Protein AF-A0A932T1Y3-F1 (afdb_monomer_lite)

Structure (mmCIF, N/CA/C/O backbone):
data_AF-A0A932T1Y3-F1
#
_entry.id   AF-A0A932T1Y3-F1
#
loop_
_atom_site.group_PDB
_atom_site.id
_atom_site.type_symbol
_atom_site.label_atom_id
_atom_site.label_alt_id
_atom_site.label_comp_id
_atom_site.label_asym_id
_atom_site.label_entity_id
_atom_site.label_seq_id
_atom_site.pdbx_PDB_ins_code
_atom_site.Cartn_x
_atom_site.Cartn_y
_atom_site.Cartn_z
_atom_site.occupancy
_atom_site.B_iso_or_equiv
_atom_site.auth_seq_id
_atom_site.auth_comp_id
_atom_site.auth_asym_id
_atom_site.auth_atom_id
_atom_site.pdbx_PDB_model_num
ATOM 1 N N . MET A 1 1 ? 8.842 -11.856 24.407 1.00 35.50 1 MET A N 1
ATOM 2 C CA . MET A 1 1 ? 9.250 -10.978 23.292 1.00 35.50 1 MET A CA 1
ATOM 3 C C . MET A 1 1 ? 8.395 -9.734 23.429 1.00 35.50 1 MET A C 1
ATOM 5 O O . MET A 1 1 ? 7.230 -9.895 23.749 1.00 35.50 1 MET A O 1
ATOM 9 N N . HIS A 1 2 ? 8.956 -8.528 23.370 1.00 37.88 2 HIS A N 1
ATOM 10 C CA . HIS A 1 2 ? 8.117 -7.327 23.363 1.00 37.88 2 HIS A CA 1
ATOM 11 C C . HIS A 1 2 ? 7.678 -7.105 21.929 1.00 37.88 2 HIS A C 1
ATOM 13 O O . HIS A 1 2 ? 8.553 -6.998 21.067 1.00 37.88 2 HIS A O 1
ATOM 19 N N . SER A 1 3 ? 6.367 -7.072 21.705 1.00 40.62 3 SER A N 1
ATOM 20 C CA . SER A 1 3 ? 5.812 -6.677 20.424 1.00 40.62 3 SER A CA 1
ATOM 21 C C . SER A 1 3 ? 6.349 -5.297 20.047 1.00 40.62 3 SER A C 1
ATOM 23 O O . SER A 1 3 ? 6.534 -4.464 20.935 1.00 40.62 3 SER A O 1
ATOM 25 N N . ARG A 1 4 ? 6.724 -5.059 18.790 1.00 54.97 4 ARG A N 1
ATOM 26 C CA . ARG A 1 4 ? 7.213 -3.744 18.345 1.00 54.97 4 ARG A CA 1
ATOM 27 C C . ARG A 1 4 ? 6.704 -3.457 16.945 1.00 54.97 4 ARG A C 1
ATOM 29 O O . ARG A 1 4 ? 7.126 -4.090 15.994 1.00 54.97 4 ARG A O 1
ATOM 36 N N . ILE A 1 5 ? 5.862 -2.435 16.823 1.00 62.34 5 ILE A N 1
ATOM 37 C CA . ILE A 1 5 ? 5.628 -1.771 15.536 1.00 62.34 5 ILE A CA 1
ATOM 38 C C . ILE A 1 5 ? 6.956 -1.137 15.104 1.00 62.34 5 ILE A C 1
ATOM 40 O O . ILE A 1 5 ? 7.605 -0.458 15.912 1.00 62.34 5 ILE A O 1
ATOM 44 N N . GLU A 1 6 ? 7.371 -1.334 13.851 1.00 65.50 6 GLU A N 1
ATOM 45 C CA . GLU A 1 6 ? 8.591 -0.711 13.344 1.00 65.50 6 GLU A CA 1
ATOM 46 C C . GLU A 1 6 ? 8.552 0.819 13.503 1.00 65.50 6 GLU A C 1
ATOM 48 O O . GLU A 1 6 ? 7.545 1.469 13.214 1.00 65.50 6 GLU A O 1
ATOM 53 N N . GLN A 1 7 ? 9.680 1.433 13.885 1.00 66.94 7 GLN A N 1
ATO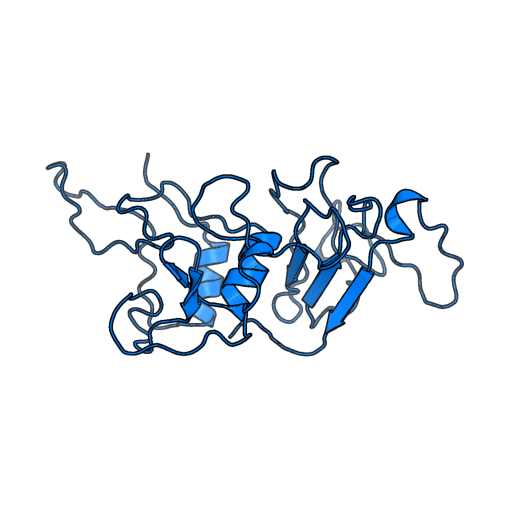M 54 C CA . GLN A 1 7 ? 9.767 2.889 14.082 1.00 66.94 7 GLN A CA 1
ATOM 55 C C . GLN A 1 7 ? 9.333 3.677 12.833 1.00 66.94 7 GLN A C 1
ATOM 57 O O . GLN A 1 7 ? 8.735 4.740 12.963 1.00 66.94 7 GLN A O 1
ATOM 62 N N . ARG A 1 8 ? 9.560 3.140 11.624 1.00 67.31 8 ARG A N 1
ATOM 63 C CA . ARG A 1 8 ? 9.110 3.762 10.366 1.00 67.31 8 ARG A CA 1
ATOM 64 C C . ARG A 1 8 ? 7.585 3.905 10.303 1.00 67.31 8 ARG A C 1
ATOM 66 O O . ARG A 1 8 ? 7.078 4.940 9.877 1.00 67.31 8 ARG A O 1
ATOM 73 N N . THR A 1 9 ? 6.867 2.885 10.764 1.00 72.44 9 THR A N 1
ATOM 74 C CA . THR A 1 9 ? 5.403 2.827 10.792 1.00 72.44 9 THR A CA 1
ATOM 75 C C . THR A 1 9 ? 4.866 3.752 11.879 1.00 72.44 9 THR A C 1
ATOM 77 O O . THR A 1 9 ? 3.912 4.494 11.648 1.00 72.44 9 THR A O 1
ATOM 80 N N . VAL A 1 10 ? 5.543 3.802 13.033 1.00 72.81 10 VAL A N 1
ATOM 81 C CA . VAL A 1 10 ? 5.265 4.776 14.102 1.00 72.81 10 VAL A CA 1
ATOM 82 C C . VAL A 1 10 ? 5.388 6.213 13.587 1.00 72.81 10 VAL A C 1
ATOM 84 O O . VAL A 1 10 ? 4.446 6.993 13.725 1.00 72.81 10 VAL A O 1
ATOM 87 N N . ASP A 1 11 ? 6.523 6.558 12.976 1.00 76.31 11 ASP A N 1
ATOM 88 C CA . ASP A 1 11 ? 6.806 7.902 12.460 1.00 76.31 11 ASP A CA 1
ATOM 89 C C . ASP A 1 11 ? 5.778 8.308 11.396 1.00 76.31 11 ASP A C 1
ATOM 91 O 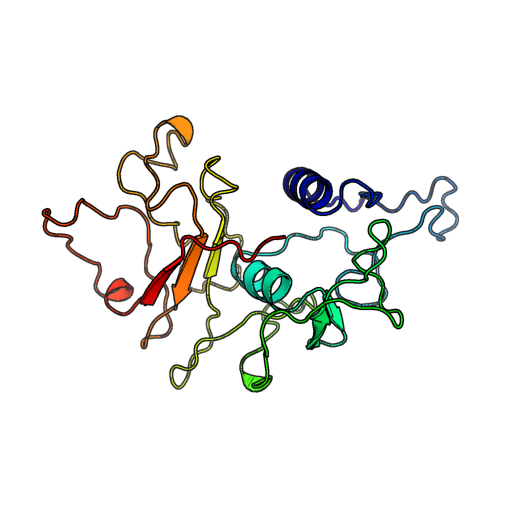O . ASP A 1 11 ? 5.301 9.447 11.363 1.00 76.31 11 ASP A O 1
ATOM 95 N N . PHE A 1 12 ? 5.391 7.357 10.545 1.00 77.50 12 PHE A N 1
ATOM 96 C CA . PHE A 1 12 ? 4.355 7.556 9.547 1.00 77.50 12 PHE A CA 1
ATOM 97 C C . PHE A 1 12 ? 2.982 7.811 10.186 1.00 77.50 12 PHE A C 1
ATOM 99 O O . PHE A 1 12 ? 2.350 8.823 9.877 1.00 77.50 12 PHE A O 1
ATOM 106 N N . PHE A 1 13 ? 2.528 6.976 11.127 1.00 80.88 13 PHE A N 1
ATOM 107 C CA . PHE A 1 13 ? 1.253 7.203 11.816 1.00 80.88 13 PHE A CA 1
ATOM 108 C C . PHE A 1 13 ? 1.233 8.516 12.594 1.00 80.88 13 PHE A C 1
ATOM 110 O O . PHE A 1 13 ? 0.216 9.204 12.572 1.00 80.88 13 PHE A O 1
ATOM 117 N N . GLN A 1 14 ? 2.342 8.922 13.211 1.00 82.69 14 GLN A N 1
ATOM 118 C CA . GLN A 1 14 ? 2.443 10.217 13.889 1.00 82.69 14 GLN A CA 1
ATOM 119 C C . GLN A 1 14 ? 2.365 11.407 12.924 1.00 82.69 14 GLN A C 1
ATOM 121 O O . GLN A 1 14 ? 1.948 12.493 13.326 1.00 82.69 14 GLN A O 1
ATOM 126 N N . ARG A 1 15 ? 2.717 11.231 11.646 1.00 82.88 15 ARG A N 1
ATOM 127 C CA . ARG A 1 15 ? 2.529 12.266 10.620 1.00 82.88 15 ARG A CA 1
ATOM 128 C C . ARG A 1 15 ? 1.053 12.458 10.267 1.00 82.88 15 ARG A C 1
ATOM 130 O O . ARG A 1 15 ? 0.623 13.599 10.107 1.00 82.88 15 ARG A O 1
ATOM 137 N N . ILE A 1 16 ? 0.294 11.366 10.155 1.00 82.81 16 ILE A N 1
ATOM 138 C CA . ILE A 1 16 ? -1.135 11.383 9.788 1.00 82.81 16 ILE A CA 1
ATOM 139 C C . ILE A 1 16 ? -2.012 11.743 10.991 1.00 82.81 16 ILE A C 1
ATOM 141 O O . ILE A 1 16 ? -2.910 12.584 10.908 1.00 82.81 16 ILE A O 1
ATOM 145 N N . TRP A 1 17 ? -1.722 11.129 12.134 1.00 86.31 17 TRP A N 1
ATOM 146 C CA . TRP A 1 17 ? -2.430 11.292 13.395 1.00 86.31 17 TRP A CA 1
ATOM 147 C C . TRP A 1 17 ? -1.446 11.683 14.506 1.00 86.31 17 TRP A C 1
ATOM 149 O O . TRP A 1 17 ? -1.099 10.859 15.349 1.00 86.31 17 TRP A O 1
ATOM 159 N N . PRO A 1 18 ? -1.038 12.963 14.592 1.00 87.94 18 PRO A N 1
ATOM 160 C CA . PRO A 1 18 ? -0.065 13.421 15.593 1.00 87.94 18 PRO A CA 1
ATOM 161 C C . PRO A 1 18 ? -0.503 13.237 17.051 1.00 87.94 18 PRO A C 1
ATOM 163 O O . PRO A 1 18 ? 0.306 13.349 17.966 1.00 87.94 18 PRO A O 1
ATOM 166 N N . GLN A 1 19 ? -1.800 13.018 17.276 1.00 85.62 19 GLN A N 1
ATOM 167 C CA . GLN A 1 19 ? -2.381 12.789 18.597 1.00 85.62 19 GLN A CA 1
ATOM 168 C C . GLN A 1 19 ? -2.553 11.306 18.926 1.00 85.62 19 GLN A C 1
ATOM 170 O O . GLN A 1 19 ? -2.925 10.997 20.058 1.00 85.62 19 GLN A O 1
ATOM 175 N N . PHE A 1 20 ? -2.329 10.411 17.962 1.00 82.38 20 PHE A N 1
ATOM 176 C CA . PHE A 1 20 ? -2.444 8.984 18.187 1.00 82.38 20 PHE A CA 1
ATOM 177 C C . PHE A 1 20 ? -1.292 8.548 19.103 1.00 82.38 20 PHE A C 1
ATOM 179 O O . PHE A 1 20 ? -0.122 8.702 18.732 1.00 82.38 20 PHE A O 1
ATOM 186 N N . PRO A 1 21 ? -1.589 8.049 20.317 1.00 71.94 21 PRO A N 1
ATOM 187 C CA . PRO A 1 21 ? -0.564 7.537 21.200 1.00 71.94 21 PRO A CA 1
ATOM 188 C C . PRO A 1 21 ? -0.107 6.206 20.612 1.00 71.94 21 PRO A C 1
ATOM 190 O O . PRO A 1 21 ? -0.709 5.169 20.870 1.00 71.94 21 PRO A O 1
ATOM 193 N N . VAL A 1 22 ? 0.929 6.235 19.773 1.00 67.00 22 VAL A N 1
ATOM 194 C CA . VAL A 1 22 ? 1.529 5.005 19.258 1.00 67.00 22 VAL A CA 1
ATOM 195 C C . VAL A 1 22 ? 2.202 4.301 20.433 1.00 67.00 22 VAL A C 1
ATOM 197 O O . VAL A 1 22 ? 3.345 4.590 20.786 1.00 67.00 22 VAL A O 1
ATOM 200 N N . LEU A 1 23 ? 1.454 3.430 21.104 1.00 57.62 23 LEU A N 1
ATOM 201 C CA . LEU A 1 23 ? 1.979 2.551 22.132 1.00 57.62 23 LEU A CA 1
ATOM 202 C C . LEU A 1 23 ? 2.503 1.314 21.415 1.00 57.62 23 LEU A C 1
ATOM 204 O O . LEU A 1 23 ? 1.758 0.551 20.812 1.00 57.62 23 LEU A O 1
ATOM 208 N N . THR A 1 24 ? 3.825 1.194 21.413 1.00 49.59 24 THR A N 1
ATOM 209 C CA . THR A 1 24 ? 4.569 0.240 20.591 1.00 49.59 24 THR A CA 1
ATOM 210 C C . THR A 1 24 ? 4.604 -1.170 21.159 1.00 49.59 24 THR A C 1
ATOM 212 O O . THR A 1 24 ? 5.129 -2.038 20.478 1.00 49.59 24 THR A O 1
ATOM 215 N N . CYS A 1 25 ? 4.083 -1.412 22.366 1.00 50.50 25 CYS A N 1
ATOM 216 C CA . CYS A 1 25 ? 4.078 -2.734 22.982 1.00 50.50 25 CYS A CA 1
ATOM 217 C C . CYS A 1 25 ? 3.068 -2.837 24.132 1.00 50.50 25 CYS A C 1
ATOM 219 O O . CYS A 1 25 ? 2.754 -1.835 24.785 1.00 50.50 25 CYS A O 1
ATOM 221 N N . GLN A 1 26 ? 2.636 -4.067 24.444 1.00 54.03 26 GLN A N 1
ATOM 222 C CA . GLN A 1 26 ? 2.175 -4.365 25.800 1.00 54.03 26 GLN A CA 1
ATOM 223 C C . GLN A 1 26 ? 3.332 -4.073 26.753 1.00 54.03 26 GLN A C 1
ATOM 225 O O . GLN A 1 26 ? 4.444 -4.581 26.577 1.00 54.03 26 GLN A O 1
ATOM 230 N N . VAL A 1 27 ? 3.065 -3.273 27.774 1.00 53.22 27 VAL A N 1
ATOM 231 C CA . VAL A 1 27 ? 3.853 -3.342 28.994 1.00 53.22 27 VAL A CA 1
ATOM 232 C C . VAL A 1 27 ? 2.947 -4.041 29.991 1.00 53.22 27 VAL A C 1
ATOM 234 O O . VAL A 1 27 ? 1.938 -3.479 30.395 1.00 53.22 27 VAL A O 1
ATOM 237 N N . ASP A 1 28 ? 3.253 -5.301 30.271 1.00 58.75 28 ASP A N 1
ATOM 238 C CA . ASP A 1 28 ? 2.833 -5.958 31.506 1.00 58.75 28 ASP A CA 1
ATOM 239 C C . ASP A 1 28 ? 3.923 -5.596 32.531 1.00 58.75 28 ASP A C 1
ATOM 241 O O . ASP A 1 28 ? 4.895 -6.327 32.738 1.00 58.75 28 ASP A O 1
ATOM 245 N N . GLU A 1 29 ? 3.862 -4.350 33.019 1.00 63.00 29 GLU A N 1
ATOM 246 C CA . GLU A 1 29 ? 4.777 -3.776 34.015 1.00 63.00 29 GLU A CA 1
ATOM 247 C C . GLU A 1 29 ? 4.773 -4.614 35.300 1.00 63.00 29 GLU A C 1
ATOM 249 O O . GLU A 1 29 ? 5.780 -4.634 36.017 1.00 63.00 29 GLU A O 1
ATOM 254 N N . ASN A 1 30 ? 3.667 -5.306 35.588 1.00 65.00 30 ASN A N 1
ATOM 255 C CA . ASN A 1 30 ? 3.450 -6.039 36.830 1.00 65.00 30 ASN A CA 1
ATOM 256 C C . ASN A 1 30 ? 3.564 -7.582 36.703 1.00 65.00 30 ASN A C 1
ATOM 258 O O . ASN A 1 30 ? 3.611 -8.267 37.729 1.00 65.00 30 ASN A O 1
ATOM 262 N N . ALA A 1 31 ? 3.712 -8.111 35.484 1.00 67.25 31 ALA A N 1
ATOM 263 C CA . ALA A 1 31 ? 3.789 -9.533 35.141 1.00 67.25 31 ALA A CA 1
ATOM 264 C C . ALA A 1 31 ? 2.570 -10.371 35.588 1.00 67.25 31 ALA A C 1
ATOM 266 O O . ALA A 1 31 ? 2.719 -11.559 35.904 1.00 67.25 31 ALA A O 1
ATOM 267 N N . ASP A 1 32 ? 1.377 -9.775 35.661 1.00 76.94 32 ASP A N 1
ATOM 268 C CA . ASP A 1 32 ? 0.144 -10.439 36.102 1.00 76.94 32 ASP A CA 1
ATOM 269 C C . ASP A 1 32 ? -0.652 -11.097 34.962 1.00 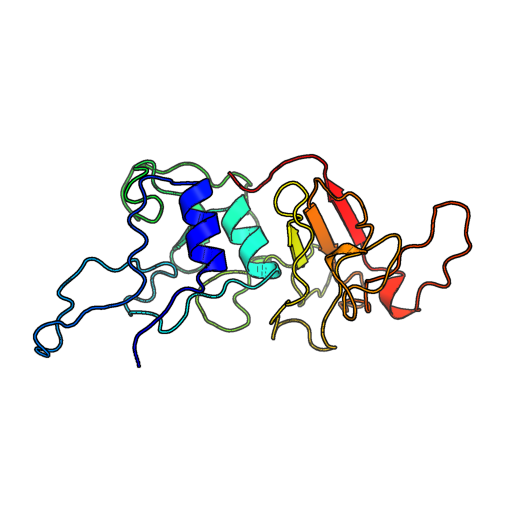76.94 32 ASP A C 1
ATOM 271 O O . ASP A 1 32 ? -1.662 -11.766 35.212 1.00 76.94 32 ASP A O 1
ATOM 275 N N . GLY A 1 33 ? -0.174 -10.976 33.721 1.00 63.84 33 GLY A N 1
ATOM 276 C CA . GLY A 1 33 ? -0.832 -11.526 32.540 1.00 63.84 33 GLY A CA 1
ATOM 277 C C . GLY A 1 33 ? -1.995 -10.674 32.027 1.00 63.84 33 GLY A C 1
ATOM 278 O O . GLY A 1 33 ? -2.742 -11.131 31.157 1.00 63.84 33 GLY A O 1
ATOM 279 N N . THR A 1 34 ? -2.159 -9.456 32.540 1.00 60.28 34 THR A N 1
ATOM 280 C CA . THR A 1 34 ? -3.041 -8.416 32.015 1.00 60.28 34 THR A CA 1
ATOM 281 C C . THR A 1 34 ? -2.215 -7.278 31.422 1.00 60.28 34 THR A C 1
ATOM 283 O O . THR A 1 34 ? -1.041 -7.092 31.723 1.00 60.28 34 THR A O 1
ATOM 286 N N . VAL A 1 35 ? -2.801 -6.546 30.476 1.00 58.78 35 VAL A N 1
ATOM 287 C CA . VAL A 1 35 ? -2.087 -5.448 29.820 1.00 58.78 35 VAL A CA 1
ATOM 288 C C . VAL A 1 35 ? -2.239 -4.192 30.665 1.00 58.78 35 VAL A C 1
ATOM 290 O O . VAL A 1 35 ? -3.356 -3.697 30.804 1.00 58.78 35 VAL A O 1
ATOM 293 N N . ASP A 1 36 ? -1.136 -3.631 31.167 1.00 59.94 36 ASP A N 1
ATOM 294 C CA . ASP A 1 36 ? -1.182 -2.401 31.976 1.00 59.94 36 ASP A CA 1
ATOM 295 C C . ASP A 1 36 ? -1.431 -1.133 31.130 1.00 59.94 36 ASP A C 1
ATOM 297 O O . ASP A 1 36 ? -1.572 -0.032 31.668 1.00 59.94 36 ASP A O 1
ATOM 301 N N . ARG A 1 37 ? -1.478 -1.253 29.793 1.00 61.00 37 ARG A N 1
ATOM 302 C CA . ARG A 1 37 ? -1.714 -0.143 28.855 1.00 61.00 37 ARG A CA 1
ATOM 303 C C . ARG A 1 37 ? -2.653 -0.515 27.711 1.00 61.00 37 ARG A C 1
ATOM 305 O O . ARG A 1 37 ? -2.677 -1.651 27.249 1.00 61.00 37 ARG A O 1
ATOM 312 N N . ASP A 1 38 ? -3.372 0.485 27.210 1.00 62.84 38 ASP A N 1
ATOM 313 C CA . ASP A 1 38 ? -4.212 0.344 26.022 1.00 62.84 38 ASP A CA 1
ATOM 314 C C . ASP A 1 38 ? -3.352 -0.071 24.814 1.00 62.84 38 ASP A C 1
ATOM 316 O O . ASP A 1 38 ? -2.402 0.619 24.443 1.00 62.84 38 ASP A O 1
ATOM 320 N N . TRP A 1 39 ? -3.680 -1.207 24.203 1.00 67.38 39 TRP A N 1
ATOM 321 C CA . TRP A 1 39 ? -3.102 -1.668 22.941 1.00 67.38 39 TRP A CA 1
ATOM 322 C C . TRP A 1 39 ? -4.135 -1.503 21.823 1.00 67.38 39 TRP A C 1
ATOM 324 O O . TRP A 1 39 ? -5.341 -1.462 22.076 1.00 67.38 39 TRP A O 1
ATOM 334 N N . VAL A 1 40 ? -3.668 -1.377 20.580 1.00 74.00 40 VAL A N 1
ATOM 335 C CA . VAL A 1 40 ? -4.551 -1.265 19.414 1.00 74.00 40 VAL A CA 1
ATOM 336 C C . VAL A 1 40 ? -4.592 -2.594 18.677 1.00 74.00 40 VAL A C 1
ATOM 338 O O . VAL A 1 40 ? -3.568 -3.064 18.197 1.00 74.00 40 VAL A O 1
ATOM 341 N N . ASP A 1 41 ? -5.791 -3.162 18.574 1.00 72.94 41 ASP A N 1
ATOM 342 C CA . ASP A 1 41 ? -6.096 -4.332 17.750 1.00 72.94 41 ASP A CA 1
ATOM 343 C C . ASP A 1 41 ? -6.347 -3.885 16.301 1.00 72.94 41 ASP A C 1
ATOM 345 O O . ASP A 1 41 ? -7.452 -3.445 15.961 1.00 72.94 41 ASP A O 1
ATOM 349 N N . PHE A 1 42 ? -5.331 -3.909 15.443 1.00 76.31 42 PHE A N 1
ATOM 350 C CA . PHE A 1 42 ? -5.462 -3.353 14.093 1.00 76.31 42 PHE A CA 1
ATOM 351 C C . PHE A 1 42 ? -6.245 -4.270 13.134 1.00 76.31 42 PHE A C 1
ATOM 353 O O . PHE A 1 42 ? -7.027 -3.753 12.331 1.00 76.31 42 PHE A O 1
ATOM 360 N N . ASN A 1 43 ? -6.130 -5.596 13.267 1.00 74.00 43 ASN A N 1
ATOM 361 C CA . ASN A 1 43 ? -6.774 -6.604 12.403 1.00 74.00 43 ASN A CA 1
ATOM 362 C C . ASN A 1 43 ? -8.069 -7.207 12.994 1.00 74.00 43 ASN A C 1
ATOM 364 O O . ASN A 1 43 ? -8.774 -7.959 12.322 1.00 74.00 43 ASN A O 1
ATOM 368 N N . SER A 1 44 ? -8.441 -6.833 14.222 1.00 73.50 44 SER A N 1
ATOM 369 C CA . SER A 1 44 ? -9.625 -7.326 14.938 1.00 73.50 44 SER A CA 1
ATOM 370 C C . SER A 1 44 ? -9.545 -8.793 15.366 1.00 73.50 44 SER A C 1
ATOM 372 O O . SER A 1 44 ? -10.588 -9.438 15.539 1.00 73.50 44 SER A O 1
ATOM 374 N N . ASN A 1 45 ? -8.345 -9.351 15.517 1.00 73.50 45 ASN A N 1
ATOM 375 C CA . ASN A 1 45 ? -8.171 -10.757 15.878 1.00 73.50 45 ASN A CA 1
ATOM 376 C C . ASN A 1 45 ? -8.307 -11.013 17.398 1.00 73.50 45 ASN A C 1
ATOM 378 O O . ASN A 1 45 ? -8.308 -12.174 17.827 1.00 73.50 45 ASN A O 1
ATOM 382 N N . GLY A 1 46 ? -8.451 -9.956 18.211 1.00 73.81 46 GLY A N 1
ATOM 383 C CA . GLY A 1 46 ? -8.595 -10.029 19.665 1.00 73.81 46 GLY A CA 1
ATOM 384 C C . GLY A 1 46 ? -7.317 -10.431 20.404 1.00 73.81 46 GLY A C 1
ATOM 385 O O . GLY A 1 46 ? -7.387 -10.840 21.565 1.00 73.81 46 GLY A O 1
ATOM 386 N N . LYS A 1 47 ? -6.161 -10.351 19.745 1.00 74.25 47 LYS A N 1
ATOM 387 C CA . LYS A 1 47 ? -4.840 -10.690 20.274 1.00 74.25 47 LYS A CA 1
ATOM 388 C C . LYS A 1 47 ? -3.903 -9.508 20.095 1.00 74.25 47 LYS A C 1
ATOM 390 O O . LYS A 1 47 ? -4.076 -8.686 19.209 1.00 74.25 47 LYS A O 1
ATOM 395 N N . VAL A 1 48 ? -2.881 -9.454 20.938 1.00 69.06 48 VAL A N 1
ATOM 396 C CA . VAL A 1 48 ? -1.756 -8.565 20.671 1.00 69.06 48 VAL A CA 1
ATOM 397 C C . VAL A 1 48 ? -0.878 -9.207 19.622 1.00 69.06 48 VAL A C 1
ATOM 399 O O . VAL A 1 48 ? -0.379 -10.312 19.828 1.00 69.06 48 VAL A O 1
ATOM 402 N N . ASP A 1 49 ? -0.699 -8.487 18.525 1.00 68.81 49 ASP A N 1
ATOM 403 C CA . ASP A 1 49 ? 0.223 -8.864 17.471 1.00 68.81 49 ASP A CA 1
ATOM 404 C C . ASP A 1 49 ? 1.656 -8.508 17.893 1.00 68.81 49 ASP A C 1
ATOM 406 O O . ASP A 1 49 ? 1.921 -7.434 18.450 1.00 68.81 49 ASP A O 1
ATOM 410 N N . ASP A 1 50 ? 2.581 -9.446 17.675 1.00 60.66 50 ASP A N 1
ATOM 411 C CA . ASP A 1 50 ? 3.997 -9.275 18.012 1.00 60.66 50 ASP A CA 1
ATOM 412 C C . ASP A 1 50 ? 4.674 -8.228 17.105 1.00 60.66 50 ASP A C 1
ATOM 414 O O . ASP A 1 50 ? 5.585 -7.511 17.528 1.00 60.66 50 ASP A O 1
ATOM 418 N N . GLU A 1 51 ? 4.185 -8.078 15.880 1.00 68.00 51 GLU A N 1
ATOM 419 C CA . GLU A 1 51 ? 4.672 -7.129 14.889 1.00 68.00 51 GLU A CA 1
ATOM 420 C C . GLU A 1 51 ? 3.510 -6.779 13.957 1.00 68.00 51 GLU A C 1
ATOM 422 O O . GLU A 1 51 ? 2.775 -7.662 13.527 1.00 68.00 51 GLU A O 1
ATOM 427 N N . LEU A 1 52 ? 3.313 -5.483 13.707 1.00 70.50 52 LEU A N 1
ATOM 428 C CA . LEU A 1 52 ? 2.416 -5.000 12.661 1.00 70.50 52 LEU A CA 1
ATOM 429 C C . LEU A 1 52 ? 3.303 -4.435 11.558 1.00 70.50 52 LEU A C 1
ATOM 431 O O . LEU A 1 52 ? 3.753 -3.285 11.661 1.00 70.50 52 LEU A O 1
ATOM 435 N N . ASP A 1 53 ? 3.562 -5.243 10.540 1.00 76.12 53 ASP A N 1
ATOM 436 C CA . ASP A 1 53 ? 4.217 -4.806 9.314 1.00 76.12 53 ASP A CA 1
ATOM 437 C C . ASP A 1 53 ? 3.245 -5.023 8.164 1.00 76.12 53 ASP A C 1
ATOM 439 O O . ASP A 1 53 ? 2.983 -6.155 7.792 1.00 76.12 53 ASP A O 1
ATOM 443 N N . LEU A 1 54 ? 2.673 -3.925 7.661 1.00 79.56 54 LEU A N 1
ATOM 444 C CA . LEU A 1 54 ? 1.823 -3.988 6.481 1.00 79.56 54 LEU A CA 1
ATOM 445 C C . LEU A 1 54 ? 2.713 -4.014 5.248 1.00 79.56 54 LEU A C 1
ATOM 447 O O . LEU A 1 54 ? 3.504 -3.083 5.031 1.00 79.56 54 LEU A O 1
ATOM 451 N N . ASP A 1 55 ? 2.542 -5.020 4.408 1.00 82.94 55 ASP A N 1
ATOM 452 C CA . ASP A 1 55 ? 3.239 -5.100 3.143 1.00 82.94 55 ASP A CA 1
ATOM 453 C C . ASP A 1 55 ? 2.708 -4.051 2.143 1.00 82.94 55 ASP A C 1
ATOM 455 O O . ASP A 1 55 ? 1.755 -3.289 2.374 1.00 82.94 55 ASP A O 1
ATOM 459 N N . GLY A 1 56 ? 3.378 -3.954 0.994 1.00 83.44 56 GLY A N 1
ATOM 460 C CA . GLY A 1 56 ? 2.989 -3.003 -0.042 1.00 83.44 56 GLY A CA 1
ATOM 461 C C . GLY A 1 56 ? 1.581 -3.249 -0.593 1.00 83.44 56 GLY A C 1
ATOM 462 O O . GLY A 1 56 ? 0.945 -2.302 -1.044 1.00 83.44 56 GLY A O 1
ATOM 463 N N . ALA A 1 57 ? 1.073 -4.477 -0.593 1.00 87.75 57 ALA A N 1
ATOM 464 C CA . ALA A 1 57 ? -0.259 -4.805 -1.086 1.00 87.75 57 ALA A CA 1
ATOM 465 C C . ALA A 1 57 ? -1.356 -4.460 -0.067 1.00 87.75 57 ALA A C 1
ATOM 467 O O . ALA A 1 57 ? -2.367 -3.845 -0.430 1.00 87.75 57 ALA A O 1
ATOM 468 N N . GLU A 1 58 ? -1.132 -4.757 1.207 1.00 88.88 58 GLU A N 1
ATOM 469 C CA . GLU A 1 58 ? -2.042 -4.446 2.315 1.00 88.88 58 GLU A CA 1
ATOM 470 C C . GLU A 1 58 ? -2.159 -2.941 2.545 1.00 88.88 58 GLU A C 1
ATOM 472 O O . GLU A 1 58 ? -3.259 -2.407 2.728 1.00 88.88 58 GLU A O 1
ATOM 477 N N . CYS A 1 59 ? -1.036 -2.217 2.445 1.00 88.44 59 CYS A N 1
ATOM 478 C CA . CYS A 1 59 ? -1.000 -0.760 2.553 1.00 88.44 59 CYS A CA 1
ATOM 479 C C . CYS A 1 59 ? -2.002 -0.091 1.601 1.00 88.44 59 CYS A C 1
ATOM 481 O O . CYS A 1 59 ? -2.662 0.883 1.973 1.00 88.44 59 CYS A O 1
ATOM 483 N N . LEU A 1 60 ? -2.157 -0.612 0.378 1.00 90.25 60 LEU A N 1
ATOM 484 C CA . LEU A 1 60 ? -3.112 -0.064 -0.585 1.00 90.25 60 LEU A CA 1
ATOM 485 C C . LEU A 1 60 ? -4.540 -0.113 -0.038 1.00 90.25 60 LEU A C 1
ATOM 487 O O . LEU A 1 60 ? -5.265 0.885 -0.091 1.00 90.25 60 LEU A O 1
ATOM 491 N N . VAL A 1 61 ? -4.948 -1.269 0.483 1.00 91.62 61 VAL A N 1
ATOM 492 C CA . VAL A 1 61 ? -6.302 -1.471 1.004 1.00 91.62 61 VAL A CA 1
ATOM 493 C C . VAL A 1 61 ? -6.502 -0.695 2.294 1.00 91.62 61 VAL A C 1
ATOM 495 O O . VAL A 1 61 ? -7.539 -0.052 2.452 1.00 91.62 61 VAL A O 1
ATOM 498 N N . PHE A 1 62 ? -5.493 -0.655 3.160 1.00 90.19 62 PHE A N 1
ATOM 499 C CA . PHE A 1 62 ? -5.502 0.152 4.372 1.00 90.19 62 PHE A CA 1
ATOM 500 C C . PHE A 1 62 ? -5.743 1.639 4.069 1.00 90.19 62 PHE A C 1
ATOM 502 O O . PHE A 1 62 ? -6.621 2.258 4.671 1.00 90.19 62 PHE A O 1
ATOM 509 N N . PHE A 1 63 ? -5.040 2.231 3.098 1.00 89.75 63 PHE A N 1
ATOM 510 C CA . PHE A 1 63 ? -5.223 3.653 2.779 1.00 89.75 63 PHE A CA 1
ATOM 511 C C . PHE A 1 63 ? -6.536 3.956 2.053 1.00 89.75 63 PHE A C 1
ATOM 513 O O . PHE A 1 63 ? -7.142 5.004 2.284 1.00 89.75 63 PHE A O 1
ATOM 520 N N . LEU A 1 64 ? -7.003 3.049 1.194 1.00 91.12 64 LEU A N 1
ATOM 521 C CA . LEU A 1 64 ? -8.265 3.216 0.471 1.00 91.12 64 LEU A CA 1
ATOM 522 C C . LEU A 1 64 ? -9.488 2.962 1.356 1.00 91.12 64 LEU A C 1
ATOM 524 O O . LEU A 1 64 ? -10.513 3.635 1.222 1.00 91.12 64 LEU A O 1
ATOM 528 N N . GLY A 1 65 ? -9.398 1.965 2.226 1.00 89.81 65 GLY A N 1
ATOM 529 C CA . GLY A 1 65 ? -10.525 1.365 2.920 1.00 89.81 65 GLY A CA 1
ATOM 530 C C . GLY A 1 65 ? -10.537 1.595 4.426 1.00 89.81 65 GLY A C 1
ATOM 531 O O . GLY A 1 65 ? -11.604 1.501 5.025 1.00 89.81 65 GLY A O 1
ATOM 532 N N . GLY A 1 66 ? -9.406 1.936 5.039 1.00 90.12 66 GLY A N 1
ATOM 533 C CA . GLY A 1 66 ? -9.253 2.029 6.487 1.00 90.12 66 GLY A CA 1
ATOM 534 C C . GLY A 1 66 ? -8.942 0.694 7.157 1.00 90.12 66 GLY A C 1
ATOM 535 O O . GLY A 1 66 ? -8.466 -0.238 6.516 1.00 90.12 66 GLY A O 1
ATOM 536 N N . ILE A 1 67 ? -9.216 0.600 8.462 1.00 88.31 67 ILE A N 1
ATOM 537 C CA . ILE A 1 67 ? -8.990 -0.647 9.204 1.00 88.31 67 ILE A CA 1
ATOM 538 C C . ILE A 1 67 ? -9.973 -1.741 8.798 1.00 88.31 67 ILE A C 1
ATOM 540 O O . ILE A 1 67 ? -11.115 -1.459 8.422 1.00 88.31 67 ILE A O 1
ATOM 544 N N . SER A 1 68 ? -9.518 -2.984 8.936 1.00 85.69 68 SER A N 1
ATOM 545 C CA . SER A 1 68 ? -10.294 -4.186 8.665 1.00 85.69 68 SER A CA 1
ATOM 546 C C . SER A 1 68 ? -11.171 -4.568 9.866 1.00 85.69 68 SER A C 1
ATOM 548 O O . SER A 1 68 ? -10.769 -4.478 11.034 1.00 85.69 68 SER A O 1
ATOM 550 N N . ASP A 1 69 ? -12.394 -4.987 9.562 1.00 85.56 69 ASP A N 1
ATOM 551 C CA . ASP A 1 69 ? -13.300 -5.697 10.456 1.00 85.56 69 ASP A CA 1
ATOM 552 C C . ASP A 1 69 ? -13.779 -6.956 9.740 1.00 85.56 69 ASP A C 1
ATOM 554 O O . ASP A 1 69 ? -14.491 -6.890 8.733 1.00 85.56 69 ASP A O 1
ATOM 558 N N . HIS A 1 70 ? -13.296 -8.106 10.213 1.00 81.19 70 HIS A N 1
ATOM 559 C CA . HIS A 1 70 ? -13.534 -9.409 9.594 1.00 81.19 70 HIS A CA 1
ATOM 560 C C . HIS A 1 70 ? -13.260 -9.417 8.072 1.00 81.19 70 HIS A C 1
ATOM 562 O O . HIS A 1 70 ? -14.088 -9.871 7.278 1.00 81.19 70 HIS A O 1
ATOM 568 N N . GLY A 1 71 ? -12.115 -8.858 7.659 1.00 80.00 71 GLY A N 1
ATOM 569 C CA . GLY A 1 71 ? -11.681 -8.786 6.255 1.00 80.00 71 GLY A CA 1
ATOM 570 C C . GLY A 1 71 ? -12.387 -7.711 5.420 1.00 80.00 71 GLY A C 1
ATOM 571 O O . GLY A 1 71 ? -12.157 -7.602 4.219 1.00 80.00 71 GLY A O 1
ATOM 572 N N . SER A 1 72 ? -13.281 -6.918 6.019 1.00 86.31 72 SER A N 1
ATOM 573 C CA . SER A 1 72 ? -13.959 -5.809 5.345 1.00 86.31 72 SER A CA 1
ATOM 574 C C . SER A 1 72 ? -13.412 -4.469 5.843 1.00 86.31 72 SER A C 1
ATOM 576 O O . SER A 1 72 ? -13.492 -4.200 7.040 1.00 86.31 72 SER A O 1
ATOM 578 N N . PRO A 1 73 ? -12.910 -3.588 4.962 1.00 89.69 73 PRO A N 1
ATOM 579 C CA . PRO A 1 73 ? -12.473 -2.260 5.373 1.00 89.69 73 PRO A CA 1
ATOM 580 C C . PRO A 1 73 ? -13.657 -1.389 5.810 1.00 89.69 73 PRO A C 1
ATOM 582 O O . PRO A 1 73 ? -14.659 -1.277 5.098 1.00 89.69 73 PRO A O 1
ATOM 585 N N . ILE A 1 74 ? -13.546 -0.762 6.980 1.00 90.38 74 ILE A N 1
ATOM 586 C CA . ILE A 1 74 ? -14.623 0.028 7.605 1.00 90.38 74 ILE A CA 1
ATOM 587 C C . ILE A 1 74 ? -14.227 1.488 7.872 1.00 90.38 74 ILE A C 1
ATOM 589 O O . ILE A 1 74 ? -14.842 2.189 8.679 1.00 90.38 74 ILE A O 1
ATOM 593 N N . GLY A 1 75 ? -13.192 1.980 7.201 1.00 91.38 75 GLY A N 1
ATOM 594 C CA . GLY A 1 75 ? -12.676 3.335 7.357 1.00 91.38 75 GLY A CA 1
ATOM 595 C C . GLY A 1 75 ? -11.819 3.509 8.610 1.00 91.38 75 GLY A C 1
ATOM 596 O O . GLY A 1 75 ? -11.428 2.546 9.275 1.00 91.38 75 GLY A O 1
ATOM 597 N N . PHE A 1 76 ? -11.552 4.762 8.956 1.00 91.00 76 PHE A N 1
ATOM 598 C CA . PHE A 1 76 ? -10.855 5.150 10.184 1.00 91.00 76 PHE A CA 1
ATOM 599 C C . PHE A 1 76 ? -11.827 5.792 11.174 1.00 91.00 76 PHE A C 1
ATOM 601 O O . PHE A 1 76 ? -12.804 6.429 10.782 1.00 91.00 76 PHE A O 1
ATOM 608 N N . GLY A 1 77 ? -11.567 5.645 12.468 1.00 90.69 77 GLY A N 1
ATOM 609 C CA . GLY A 1 77 ? -12.253 6.384 13.520 1.00 90.69 77 GLY A CA 1
ATOM 610 C C . GLY A 1 77 ? -12.011 7.891 13.391 1.00 90.69 77 GLY A C 1
ATOM 611 O O . GLY A 1 77 ? -10.932 8.337 13.007 1.00 90.69 77 GLY A O 1
ATOM 612 N N . ARG A 1 78 ? -13.022 8.700 13.725 1.00 89.75 78 ARG A N 1
ATOM 613 C CA . ARG A 1 78 ? -12.906 10.172 13.686 1.00 89.75 78 ARG A CA 1
ATOM 614 C C . ARG A 1 78 ? -12.156 10.774 14.872 1.00 89.75 78 ARG A C 1
ATOM 616 O O . ARG A 1 78 ? -11.855 11.964 14.842 1.00 89.75 78 ARG A O 1
ATOM 623 N N . ASP A 1 79 ? -11.919 9.999 15.927 1.00 87.81 79 ASP A N 1
ATOM 624 C CA . ASP A 1 79 ? -11.112 10.456 17.055 1.00 87.81 79 ASP A CA 1
ATOM 625 C C . ASP A 1 79 ? -9.627 10.392 16.666 1.00 87.81 79 ASP A C 1
ATOM 627 O O . ASP A 1 79 ? -9.101 9.293 16.498 1.00 87.81 79 ASP A O 1
ATOM 631 N N . PRO A 1 80 ? -8.915 11.528 16.542 1.00 86.19 80 PRO A N 1
ATOM 632 C CA . PRO A 1 80 ? -7.500 11.524 16.176 1.00 86.19 80 PRO A CA 1
ATOM 633 C C . PRO A 1 80 ? -6.596 10.883 17.240 1.00 86.19 80 PRO A C 1
ATOM 635 O O . PRO A 1 80 ? -5.435 10.610 16.950 1.00 86.19 80 PRO A O 1
ATOM 638 N N . LYS A 1 81 ? -7.096 10.651 18.461 1.00 84.81 81 LYS A N 1
ATOM 639 C CA . LYS A 1 81 ? -6.395 9.890 19.507 1.00 84.81 81 LYS A CA 1
ATOM 640 C C . LYS A 1 81 ? -6.641 8.389 19.401 1.00 84.81 81 LYS A C 1
ATOM 642 O O . LYS A 1 81 ? -5.911 7.618 20.008 1.00 84.81 81 LYS A O 1
ATOM 647 N N . ASN A 1 82 ? -7.662 7.978 18.651 1.00 84.00 82 ASN A N 1
ATOM 648 C CA . ASN A 1 82 ? -8.001 6.580 18.427 1.00 84.00 82 ASN A CA 1
ATOM 649 C C . ASN A 1 82 ? -8.568 6.365 17.003 1.00 84.00 82 ASN A C 1
ATOM 651 O O . ASN A 1 82 ? -9.743 5.997 16.837 1.00 84.00 82 ASN A O 1
ATOM 655 N N . PRO A 1 83 ? -7.746 6.603 15.958 1.00 86.44 83 PRO A N 1
ATOM 656 C CA . PRO A 1 83 ? -8.166 6.511 14.558 1.00 86.44 83 PRO A CA 1
ATOM 657 C C . PRO A 1 83 ? -8.447 5.068 14.115 1.00 86.44 83 PRO A C 1
ATOM 659 O O . PRO A 1 83 ? -9.006 4.842 13.046 1.00 86.44 83 PRO A O 1
ATOM 662 N N . PHE A 1 84 ? -8.112 4.085 14.949 1.00 85.88 84 PHE A N 1
ATOM 663 C CA . PHE A 1 84 ? -8.341 2.661 14.710 1.00 85.88 84 PHE A CA 1
ATOM 664 C C . PHE A 1 84 ? -9.516 2.110 15.536 1.00 85.88 84 PHE A C 1
ATOM 666 O O . PHE A 1 84 ? 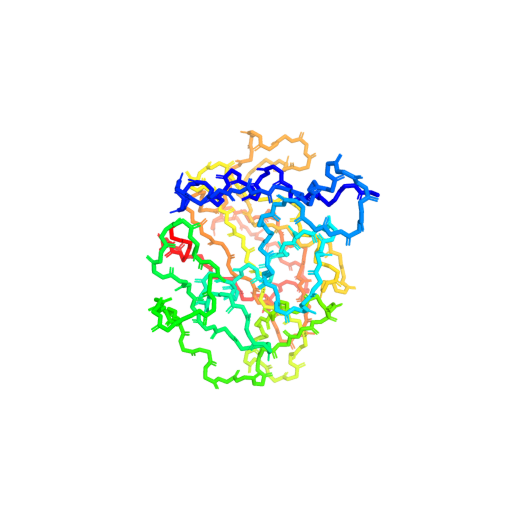-9.769 0.909 15.555 1.00 85.88 84 PHE A O 1
ATOM 673 N N . SER A 1 85 ? -10.276 2.979 16.212 1.00 85.88 85 SER A N 1
ATOM 674 C CA . SER A 1 85 ? -11.460 2.565 16.969 1.00 85.88 85 SER A CA 1
ATOM 675 C C . SER A 1 85 ? -12.566 2.002 16.075 1.00 85.88 85 SER A C 1
ATOM 677 O O . SER A 1 85 ? -12.901 2.568 15.034 1.00 85.88 85 SER A O 1
ATOM 679 N N . ARG A 1 86 ? -13.209 0.917 16.539 1.00 85.56 86 ARG A N 1
ATOM 680 C CA . ARG A 1 86 ? -14.352 0.272 15.863 1.00 85.56 86 ARG A CA 1
ATOM 681 C C . ARG A 1 86 ? -15.733 0.867 16.132 1.00 85.56 86 ARG A C 1
ATOM 683 O O . ARG A 1 86 ? -16.701 0.414 15.538 1.00 85.56 86 ARG A O 1
ATOM 690 N N . GLY A 1 87 ? -15.821 1.923 16.939 1.00 81.25 87 GLY A N 1
ATOM 691 C CA . GLY A 1 87 ? -17.085 2.569 17.315 1.00 81.25 87 GLY A CA 1
ATOM 692 C C . GLY A 1 87 ? -17.795 3.371 16.206 1.00 81.25 87 GLY A C 1
ATOM 693 O O . GLY A 1 87 ? -17.331 3.493 15.075 1.00 81.25 87 GLY A O 1
ATOM 694 N N . GLU A 1 88 ? -18.940 3.971 16.558 1.00 68.94 88 GLU A N 1
ATOM 695 C CA . GLU A 1 88 ? -19.978 4.425 15.608 1.00 68.94 88 GLU A CA 1
ATOM 696 C C . GLU A 1 88 ? -19.715 5.744 14.844 1.00 68.94 88 GLU A C 1
ATOM 698 O O . GLU A 1 88 ? -20.623 6.309 14.234 1.00 68.94 88 GLU A O 1
ATOM 703 N N . LYS A 1 89 ? -18.486 6.273 14.818 1.00 86.81 89 LYS A N 1
ATOM 704 C CA . LYS A 1 89 ? -18.161 7.463 14.007 1.00 86.81 89 LYS A CA 1
ATOM 705 C C . LYS A 1 89 ? -16.874 7.271 13.237 1.00 86.81 89 LYS A C 1
ATOM 707 O O . LYS A 1 89 ? -15.780 7.471 13.762 1.00 86.81 89 LYS A O 1
ATOM 712 N N . ARG A 1 90 ? -17.051 6.949 11.961 1.00 90.19 90 ARG A N 1
ATOM 713 C CA . ARG A 1 90 ? -15.970 6.625 11.042 1.00 90.19 90 ARG A CA 1
ATOM 714 C C . ARG A 1 90 ? -15.923 7.588 9.868 1.00 90.19 90 ARG A C 1
ATOM 716 O O . ARG A 1 90 ? -16.858 8.359 9.604 1.00 90.19 90 ARG A O 1
ATOM 723 N N . GLU A 1 91 ? -14.778 7.605 9.225 1.00 88.31 91 GLU A N 1
ATOM 724 C CA . GLU A 1 91 ? -14.519 8.321 7.998 1.00 88.31 91 GLU A CA 1
ATOM 725 C C . GLU A 1 91 ? -13.966 7.346 6.964 1.00 88.31 91 GLU A C 1
ATOM 727 O O . GLU A 1 91 ? -13.075 6.551 7.263 1.00 88.31 91 GLU A O 1
ATOM 732 N N . GLY A 1 92 ? -14.524 7.405 5.758 1.00 85.19 92 GLY A N 1
ATOM 733 C CA . GLY A 1 92 ? -14.315 6.388 4.740 1.00 85.19 92 GLY A CA 1
ATOM 734 C C . GLY A 1 92 ? -15.296 5.208 4.862 1.00 85.19 92 GLY A C 1
ATOM 735 O O . GLY A 1 92 ? -16.288 5.318 5.594 1.00 85.19 92 GLY A O 1
ATOM 736 N N . PRO A 1 93 ? -15.044 4.102 4.137 1.00 82.31 93 PRO A N 1
ATOM 737 C CA . PRO A 1 93 ? -13.921 3.898 3.208 1.00 82.31 93 PRO A CA 1
ATOM 738 C C . PRO A 1 93 ? -13.875 4.965 2.095 1.00 82.31 93 PRO A C 1
ATOM 740 O O . PRO A 1 93 ? -14.905 5.507 1.697 1.00 82.31 93 PRO A O 1
ATOM 743 N N . PHE A 1 94 ? -12.678 5.342 1.643 1.00 81.75 94 PHE A N 1
ATOM 744 C CA . PHE A 1 94 ? -12.459 6.405 0.642 1.00 81.75 94 PHE A CA 1
ATOM 745 C C . PHE A 1 94 ? -12.556 5.907 -0.797 1.00 81.75 94 PHE A C 1
ATOM 747 O O . PHE A 1 94 ? -12.617 6.703 -1.734 1.00 81.75 94 PHE A O 1
ATOM 754 N N . PHE A 1 95 ? -12.597 4.590 -0.956 1.00 82.81 95 PHE A N 1
ATOM 755 C CA . PHE A 1 95 ? -12.890 3.910 -2.197 1.00 82.81 95 PHE A CA 1
ATOM 756 C C . PHE A 1 95 ? -13.907 2.807 -1.932 1.00 82.81 95 PHE A C 1
ATOM 758 O O . PHE A 1 95 ? -13.821 2.084 -0.938 1.00 82.81 95 PHE A O 1
ATOM 765 N N . GLU A 1 96 ? -14.887 2.680 -2.820 1.00 79.25 96 GLU A N 1
ATOM 766 C CA . GLU A 1 96 ? -15.917 1.661 -2.687 1.00 79.25 96 GLU A CA 1
ATOM 767 C C . GLU A 1 96 ? -15.352 0.310 -3.146 1.00 79.25 96 GLU A C 1
ATOM 769 O O . GLU A 1 96 ? -15.389 -0.044 -4.325 1.00 79.25 96 GLU A O 1
ATOM 774 N N . LEU A 1 97 ? -14.805 -0.453 -2.200 1.00 82.56 97 LEU A N 1
ATOM 775 C CA . LEU A 1 97 ? -14.373 -1.839 -2.401 1.00 82.56 97 LEU A CA 1
ATOM 776 C C . LEU A 1 97 ? -15.606 -2.763 -2.431 1.00 82.56 97 LEU A C 1
ATOM 778 O O . LEU A 1 97 ? -15.800 -3.616 -1.569 1.00 82.56 97 LEU A O 1
ATOM 782 N N . THR A 1 98 ? -16.493 -2.517 -3.401 1.00 74.69 98 THR A N 1
ATOM 783 C CA . THR A 1 98 ? -17.792 -3.198 -3.561 1.00 74.69 98 THR A CA 1
ATOM 784 C C . THR A 1 98 ? -17.639 -4.676 -3.867 1.00 74.69 98 THR A C 1
ATOM 786 O O . THR A 1 98 ? -18.409 -5.504 -3.380 1.00 74.69 98 THR A O 1
ATOM 789 N N . ASP A 1 99 ? -16.633 -5.008 -4.666 1.00 85.25 99 ASP A N 1
ATOM 790 C CA . ASP A 1 99 ? -16.331 -6.375 -5.034 1.00 85.25 99 ASP A CA 1
ATOM 791 C C . ASP A 1 99 ? -15.420 -7.023 -3.990 1.00 85.25 99 ASP A C 1
ATOM 793 O O . ASP A 1 99 ? -14.197 -7.064 -4.127 1.00 85.25 99 ASP A O 1
ATOM 797 N N . LYS A 1 100 ? -16.043 -7.551 -2.933 1.00 86.81 100 LYS A N 1
ATOM 798 C CA . LYS A 1 100 ? -15.335 -8.282 -1.874 1.00 86.81 100 LYS A CA 1
ATOM 799 C C . LYS A 1 100 ? -14.609 -9.525 -2.379 1.00 86.81 100 LYS A C 1
ATOM 801 O O . LYS A 1 100 ? -13.710 -9.986 -1.695 1.00 86.81 100 LYS A O 1
ATOM 806 N N . SER A 1 101 ? -14.965 -10.066 -3.550 1.00 89.44 101 SER A N 1
ATOM 807 C CA . SER A 1 101 ? -14.239 -11.213 -4.113 1.00 89.44 101 SER A CA 1
ATOM 808 C C . SER A 1 101 ? -12.806 -10.861 -4.510 1.00 89.44 101 SER A C 1
ATOM 810 O O . SER A 1 101 ? -11.981 -11.754 -4.684 1.00 89.44 101 SER A O 1
ATOM 812 N N . ARG A 1 102 ? -12.508 -9.560 -4.607 1.00 91.88 102 ARG A N 1
ATOM 813 C CA . ARG A 1 102 ? -11.174 -9.039 -4.880 1.00 91.88 102 ARG A CA 1
ATOM 814 C C . ARG A 1 102 ? -10.367 -8.706 -3.631 1.00 91.88 102 ARG A C 1
ATOM 816 O O . ARG A 1 102 ? -9.221 -8.296 -3.771 1.00 91.88 102 ARG A O 1
ATOM 823 N N . LEU A 1 103 ? -10.964 -8.833 -2.451 1.00 92.88 103 LEU A N 1
ATOM 824 C CA . LEU A 1 103 ? -10.260 -8.726 -1.184 1.00 92.88 103 LEU A CA 1
ATOM 825 C C . LEU A 1 103 ? -9.910 -10.138 -0.736 1.00 92.88 103 LEU A C 1
ATOM 827 O O . LEU A 1 103 ? -10.797 -10.936 -0.426 1.00 92.88 103 LEU A O 1
ATOM 831 N N . ILE A 1 104 ? -8.625 -10.447 -0.766 1.00 92.19 104 ILE A N 1
ATOM 832 C CA . ILE A 1 104 ? -8.077 -11.688 -0.223 1.00 92.19 104 ILE A CA 1
ATOM 833 C C . ILE A 1 104 ? -7.266 -11.348 1.023 1.00 92.19 104 ILE A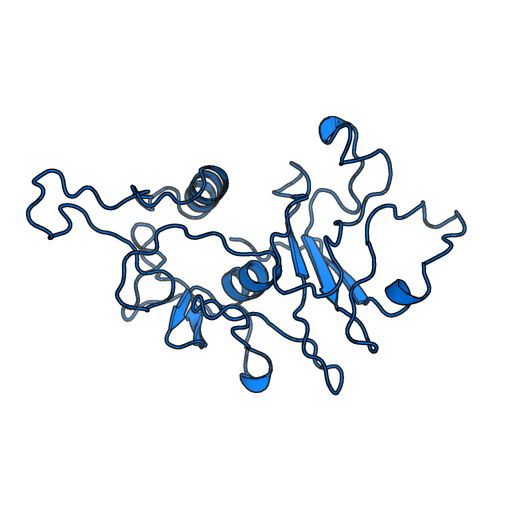 C 1
ATOM 835 O O . ILE A 1 104 ? -7.041 -10.179 1.272 1.00 92.19 104 ILE A O 1
ATOM 839 N N . ASP A 1 105 ? -6.945 -12.348 1.831 1.00 89.69 105 ASP A N 1
ATOM 840 C CA . ASP A 1 105 ? -6.040 -12.239 2.980 1.00 89.69 105 ASP A CA 1
ATOM 841 C C . ASP A 1 105 ? -5.099 -13.435 2.837 1.00 89.69 105 ASP A C 1
ATOM 843 O O . ASP A 1 105 ? -5.481 -14.587 3.115 1.00 89.69 105 ASP A O 1
ATOM 847 N N . ARG A 1 106 ? -3.969 -13.211 2.163 1.00 87.31 106 ARG A N 1
ATOM 848 C CA . ARG A 1 106 ? -3.147 -14.307 1.646 1.00 87.31 106 ARG A CA 1
ATOM 849 C C . ARG A 1 106 ? -2.274 -14.930 2.724 1.00 87.31 106 ARG A C 1
ATOM 851 O O . ARG A 1 106 ? -2.108 -16.156 2.712 1.00 87.31 106 ARG A O 1
ATOM 858 N N . ASP A 1 107 ? -1.738 -14.125 3.626 1.00 83.81 107 ASP A N 1
ATOM 859 C CA . ASP A 1 107 ? -0.875 -14.564 4.721 1.00 83.81 107 ASP A CA 1
ATOM 860 C C . ASP A 1 107 ? -1.637 -14.821 6.038 1.00 83.81 107 ASP A C 1
ATOM 862 O O . ASP A 1 107 ? -1.121 -15.518 6.918 1.00 83.81 107 ASP A O 1
ATOM 866 N N . ARG A 1 108 ? -2.927 -14.453 6.099 1.00 85.94 108 ARG A N 1
ATOM 867 C CA . ARG A 1 108 ? -3.858 -14.687 7.219 1.00 85.94 108 ARG A CA 1
ATOM 868 C C . ARG A 1 108 ? -3.541 -13.851 8.444 1.00 85.94 108 ARG A C 1
ATOM 870 O O . ARG A 1 108 ? -3.799 -14.299 9.572 1.00 85.94 108 ARG A O 1
ATOM 877 N N . ASP A 1 109 ? -3.004 -12.664 8.231 1.00 79.81 109 ASP A N 1
ATOM 878 C CA . ASP A 1 109 ? -2.738 -11.699 9.284 1.00 79.81 109 ASP A CA 1
ATOM 879 C C . ASP A 1 109 ? -3.960 -10.789 9.574 1.00 79.81 109 ASP A C 1
ATOM 881 O O . ASP A 1 109 ? -4.007 -10.093 10.592 1.00 79.81 109 ASP A O 1
ATOM 885 N N . GLY A 1 110 ? -5.007 -10.878 8.741 1.00 84.56 110 GLY A N 1
ATOM 886 C CA . GLY A 1 110 ? -6.269 -10.150 8.866 1.00 84.56 110 GLY A CA 1
ATOM 887 C C . GLY A 1 110 ? -6.320 -8.805 8.131 1.00 84.56 110 GLY A C 1
ATOM 888 O O . GLY A 1 110 ? -7.363 -8.124 8.191 1.00 84.56 110 GLY A O 1
ATOM 889 N N . PHE A 1 111 ? -5.261 -8.426 7.415 1.00 86.00 111 PHE A N 1
ATOM 890 C CA . PHE A 1 111 ? -5.246 -7.303 6.488 1.00 86.00 111 PHE A CA 1
ATOM 891 C C . PHE A 1 111 ? -5.499 -7.782 5.061 1.00 86.00 111 PHE A C 1
ATOM 893 O O . PHE A 1 111 ? -4.759 -8.580 4.506 1.00 86.00 111 PHE A O 1
ATOM 900 N N . PRO A 1 112 ? -6.584 -7.311 4.427 1.00 91.25 112 PRO A N 1
ATOM 901 C CA . PRO A 1 112 ? -6.882 -7.772 3.090 1.00 91.25 112 PRO A CA 1
ATOM 902 C C . PRO A 1 112 ? -6.005 -7.088 2.038 1.00 91.25 112 PRO A C 1
ATOM 904 O O . PRO A 1 112 ? -5.818 -5.870 2.079 1.00 91.25 112 PRO A O 1
ATOM 907 N N . GLU A 1 113 ? -5.607 -7.828 1.009 1.00 92.06 113 GLU A N 1
ATOM 908 C CA . GLU A 1 113 ? -4.992 -7.311 -0.207 1.00 92.06 113 GLU A CA 1
ATOM 909 C C . GLU A 1 113 ? -5.995 -7.251 -1.369 1.00 92.06 113 GLU A C 1
ATOM 911 O O . GLU A 1 113 ? -6.956 -8.020 -1.459 1.00 92.06 113 GLU A O 1
ATOM 916 N N . LEU A 1 114 ? -5.777 -6.321 -2.304 1.00 93.38 114 LEU A N 1
ATOM 917 C CA . LEU A 1 114 ? -6.669 -6.109 -3.448 1.00 93.38 114 LEU A CA 1
ATOM 918 C C . LEU A 1 114 ? -6.122 -6.773 -4.715 1.00 93.38 114 LEU A C 1
ATOM 920 O O . LEU A 1 114 ? -5.132 -6.295 -5.264 1.00 93.38 114 LEU A O 1
ATOM 924 N N . ILE A 1 115 ? -6.795 -7.797 -5.246 1.00 93.38 115 ILE A N 1
ATOM 925 C CA . ILE A 1 115 ? -6.428 -8.427 -6.531 1.00 93.38 115 ILE A CA 1
ATOM 926 C C . ILE A 1 115 ? -6.929 -7.649 -7.748 1.00 93.38 115 ILE A C 1
ATOM 928 O O . ILE A 1 115 ? -7.948 -6.948 -7.709 1.00 93.38 115 ILE A O 1
ATOM 932 N N . ASP A 1 116 ? -6.209 -7.778 -8.863 1.00 91.06 116 ASP A N 1
ATOM 933 C CA . ASP A 1 116 ? -6.630 -7.208 -10.144 1.00 91.06 116 ASP A CA 1
ATOM 934 C C . ASP A 1 116 ? -7.958 -7.823 -10.624 1.00 91.06 116 ASP A C 1
ATOM 936 O O . ASP A 1 116 ? -8.282 -8.971 -10.347 1.00 91.06 116 ASP A O 1
ATOM 940 N N . THR A 1 117 ? -8.728 -7.037 -11.368 1.00 91.19 117 THR A N 1
ATOM 941 C CA . THR A 1 117 ? -9.917 -7.465 -12.118 1.00 91.19 117 THR A CA 1
ATOM 942 C C . THR A 1 117 ? -9.634 -8.420 -13.281 1.00 91.19 117 THR A C 1
ATOM 944 O O . THR A 1 117 ? -10.578 -8.903 -13.901 1.00 91.19 117 THR A O 1
ATOM 947 N N . LEU A 1 118 ? -8.368 -8.652 -13.636 1.00 90.56 118 LEU A N 1
ATOM 948 C CA . LEU A 1 118 ? -8.004 -9.590 -14.696 1.00 90.56 118 LEU A CA 1
ATOM 949 C C . LEU A 1 118 ? -8.414 -11.029 -14.332 1.00 90.56 118 LEU A C 1
ATOM 951 O O . LEU A 1 118 ? -8.207 -11.490 -13.211 1.00 90.56 118 LEU A O 1
ATOM 955 N N . ASP A 1 119 ? -8.974 -11.749 -15.307 1.00 90.25 119 ASP A N 1
ATOM 956 C CA . ASP A 1 119 ? -9.454 -13.121 -15.120 1.00 90.25 119 ASP A CA 1
ATOM 957 C C . ASP A 1 119 ? -8.357 -14.049 -14.575 1.00 90.25 119 ASP A C 1
ATOM 959 O O . ASP A 1 119 ? -7.287 -14.188 -15.170 1.00 90.25 119 ASP A O 1
ATOM 963 N N . GLY A 1 120 ? -8.668 -14.745 -13.477 1.00 88.62 120 GLY A N 1
ATOM 964 C CA . GLY A 1 120 ? -7.774 -15.728 -12.860 1.00 88.62 120 GLY A CA 1
ATOM 965 C C . GLY A 1 120 ? -6.656 -15.127 -12.011 1.00 88.62 120 GLY A C 1
ATOM 966 O O . GLY A 1 120 ? -5.740 -15.861 -11.639 1.00 88.62 120 GLY A O 1
ATOM 967 N N . GLN A 1 121 ? -6.716 -13.827 -11.703 1.00 89.62 121 GLN A N 1
ATOM 968 C CA . GLN A 1 121 ? -5.699 -13.192 -10.882 1.00 89.62 121 GLN A CA 1
ATOM 969 C C . GLN A 1 121 ? -5.719 -13.708 -9.439 1.00 89.62 121 GLN A C 1
ATOM 971 O O . GLN A 1 121 ? -6.773 -13.815 -8.815 1.00 89.62 121 GLN A O 1
ATOM 976 N N . VAL A 1 122 ? -4.530 -13.989 -8.910 1.00 88.88 122 VAL A N 1
ATOM 977 C CA . VAL A 1 122 ? -4.320 -14.414 -7.512 1.00 88.88 122 VAL A CA 1
ATOM 978 C C . VAL A 1 122 ? -3.318 -13.534 -6.767 1.00 88.88 122 VAL A C 1
ATOM 980 O O . VAL A 1 122 ? -3.256 -13.584 -5.544 1.00 88.88 122 VAL A O 1
ATOM 983 N N . ASN A 1 123 ? -2.549 -12.722 -7.498 1.00 89.75 123 ASN A N 1
ATOM 984 C CA . ASN A 1 123 ? -1.581 -11.794 -6.928 1.00 89.75 123 ASN A CA 1
ATOM 985 C C . ASN A 1 123 ? -2.199 -10.388 -6.793 1.00 89.75 123 ASN A C 1
ATOM 987 O O . ASN A 1 123 ? -2.890 -9.938 -7.718 1.00 89.75 123 ASN A O 1
ATOM 991 N N . PRO A 1 124 ? -1.991 -9.694 -5.660 1.00 92.12 124 PRO A N 1
ATOM 992 C CA . PRO A 1 124 ? -2.605 -8.394 -5.412 1.00 92.12 124 PRO A CA 1
ATOM 993 C C . PRO A 1 124 ? -1.980 -7.257 -6.238 1.00 92.12 124 PRO A C 1
ATOM 995 O O . PRO A 1 124 ? -1.027 -7.439 -6.991 1.00 92.12 124 PRO A O 1
ATOM 998 N N . TYR A 1 125 ? -2.498 -6.040 -6.134 1.00 91.62 125 TYR A N 1
ATOM 999 C CA . TYR A 1 125 ? -1.716 -4.872 -6.532 1.00 91.62 125 TYR A CA 1
ATOM 1000 C C . TYR A 1 125 ? -0.604 -4.618 -5.519 1.00 91.62 125 TYR A C 1
ATOM 1002 O O . TYR A 1 125 ? -0.829 -4.746 -4.322 1.00 91.62 125 TYR A O 1
ATOM 1010 N N . LEU A 1 126 ? 0.555 -4.161 -5.987 1.00 90.56 126 LEU A N 1
ATOM 1011 C CA . LEU A 1 126 ? 1.595 -3.621 -5.110 1.00 90.56 126 LEU A CA 1
ATOM 1012 C C . LEU A 1 126 ? 1.461 -2.107 -5.035 1.00 90.56 126 LEU A C 1
ATOM 1014 O O . LEU A 1 126 ? 1.336 -1.450 -6.074 1.00 90.56 126 LEU A O 1
ATOM 1018 N N . TYR A 1 127 ? 1.538 -1.548 -3.832 1.00 89.56 127 TYR A N 1
ATOM 1019 C CA . TYR A 1 127 ? 1.601 -0.112 -3.608 1.00 89.56 127 TYR A CA 1
ATOM 1020 C C . TYR A 1 127 ? 2.957 0.309 -3.044 1.00 89.56 127 TYR A C 1
ATOM 1022 O O . TYR A 1 127 ? 3.493 -0.273 -2.106 1.00 89.56 127 TYR A O 1
ATOM 1030 N N . PHE A 1 128 ? 3.493 1.383 -3.618 1.00 88.56 128 PHE A N 1
ATOM 1031 C CA . PHE A 1 128 ? 4.715 2.024 -3.164 1.00 88.56 128 PHE A CA 1
ATOM 1032 C C . PHE A 1 128 ? 4.488 3.510 -2.953 1.00 88.5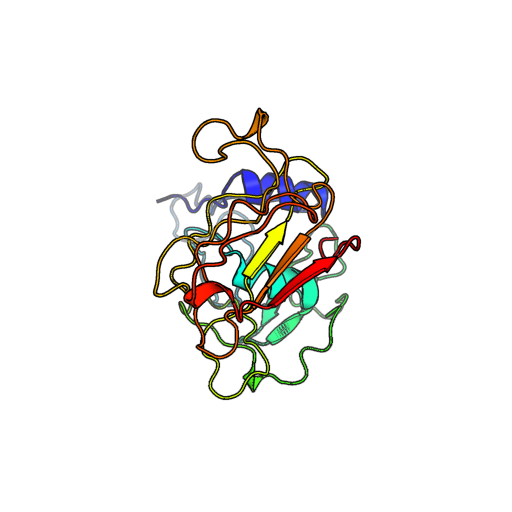6 128 PHE A C 1
ATOM 1034 O O . PHE A 1 128 ? 4.094 4.220 -3.881 1.00 88.56 128 PHE A O 1
ATOM 1041 N N . SER A 1 129 ? 4.842 4.001 -1.771 1.00 87.31 129 SER A N 1
ATOM 1042 C CA . SER A 1 129 ? 4.853 5.427 -1.457 1.00 87.31 129 SER A CA 1
ATOM 1043 C C . SER A 1 129 ? 6.249 6.018 -1.568 1.00 87.31 129 SER A C 1
ATOM 1045 O O . SER A 1 129 ? 7.218 5.420 -1.101 1.00 87.31 129 SER A O 1
ATOM 1047 N N . ALA A 1 130 ? 6.363 7.206 -2.165 1.00 86.69 130 ALA A N 1
ATOM 1048 C CA . ALA A 1 130 ? 7.616 7.954 -2.165 1.00 86.69 130 ALA A CA 1
ATOM 1049 C C . ALA A 1 130 ? 7.817 8.801 -0.897 1.00 86.69 130 ALA A C 1
ATOM 1051 O O . ALA A 1 130 ? 8.777 9.577 -0.846 1.00 86.69 130 ALA A O 1
ATOM 1052 N N . TYR A 1 131 ? 6.899 8.724 0.077 1.00 82.94 131 TYR A N 1
ATOM 1053 C CA . TYR A 1 131 ? 6.923 9.490 1.328 1.00 82.94 131 TYR A CA 1
ATOM 1054 C C . TYR A 1 131 ? 7.201 10.988 1.109 1.00 82.94 131 TYR A C 1
ATOM 1056 O O . TYR A 1 131 ? 8.070 11.583 1.750 1.00 82.94 131 TYR A O 1
ATOM 1064 N N . ASP A 1 132 ? 6.483 11.600 0.162 1.00 80.06 132 ASP A N 1
ATOM 1065 C CA . ASP A 1 132 ? 6.641 13.007 -0.236 1.00 80.06 132 ASP A CA 1
ATOM 1066 C C . ASP A 1 132 ? 8.071 13.392 -0.663 1.00 80.06 132 ASP A C 1
ATOM 1068 O O . ASP A 1 132 ? 8.562 14.482 -0.364 1.00 80.06 132 ASP A O 1
ATOM 1072 N N . GLY A 1 133 ? 8.757 12.503 -1.384 1.00 82.38 133 GLY A N 1
ATOM 1073 C CA . GLY A 1 133 ? 10.093 12.776 -1.923 1.00 82.38 133 GLY A CA 1
ATOM 1074 C C . GLY A 1 133 ? 11.241 12.158 -1.148 1.00 82.38 133 GLY A C 1
ATOM 1075 O O . GLY A 1 133 ? 12.375 12.240 -1.618 1.00 82.38 133 GLY A O 1
ATOM 1076 N N . ALA A 1 134 ? 10.982 11.505 -0.013 1.00 82.31 134 ALA A N 1
ATOM 1077 C CA . ALA A 1 134 ? 12.021 10.756 0.694 1.00 82.31 134 ALA A CA 1
ATOM 1078 C C . ALA A 1 134 ? 12.469 9.497 -0.080 1.00 82.31 134 ALA A C 1
ATOM 1080 O O . ALA A 1 134 ? 13.555 8.971 0.168 1.00 82.31 134 ALA A O 1
ATOM 1081 N N . GLY A 1 135 ? 11.672 9.060 -1.062 1.00 84.81 135 GLY A N 1
ATOM 1082 C CA . GLY A 1 135 ? 11.945 7.925 -1.940 1.00 84.81 135 GLY A CA 1
ATOM 1083 C C . GLY A 1 135 ? 11.103 6.703 -1.590 1.00 84.81 135 GLY A C 1
ATOM 1084 O O . GLY A 1 135 ? 10.451 6.669 -0.555 1.00 84.81 135 GLY A O 1
ATOM 1085 N N . TYR A 1 136 ? 11.118 5.692 -2.458 1.00 85.69 136 TYR A N 1
ATOM 1086 C CA . TYR A 1 136 ? 10.352 4.462 -2.243 1.00 85.69 136 TYR A CA 1
ATOM 1087 C C . TYR A 1 136 ? 11.109 3.467 -1.353 1.00 85.69 136 TYR A C 1
ATOM 1089 O O . TYR A 1 136 ? 12.349 3.426 -1.363 1.00 85.69 136 TYR A O 1
ATOM 1097 N N . SER A 1 137 ? 10.377 2.675 -0.564 1.00 78.12 137 SER A N 1
ATOM 1098 C CA . SER A 1 137 ? 10.949 1.545 0.184 1.00 78.12 137 SER A CA 1
ATOM 1099 C C . SER A 1 137 ? 11.345 0.407 -0.762 1.00 78.12 137 SER A C 1
ATOM 1101 O O . SER A 1 137 ? 10.666 0.174 -1.756 1.00 78.12 137 SER A O 1
ATOM 1103 N N . PHE A 1 138 ? 12.458 -0.273 -0.463 1.00 69.81 138 PHE A N 1
ATOM 1104 C CA . PHE A 1 138 ? 12.938 -1.445 -1.219 1.00 69.81 138 PHE A CA 1
ATOM 1105 C C . PHE A 1 138 ? 12.531 -2.777 -0.617 1.00 69.81 138 PHE A C 1
ATOM 1107 O O . PHE A 1 138 ? 12.655 -3.794 -1.293 1.00 69.81 138 PHE A O 1
ATOM 1114 N N . HIS A 1 139 ? 12.077 -2.774 0.634 1.00 58.31 139 HIS A N 1
ATOM 1115 C CA . HIS A 1 139 ? 11.415 -3.942 1.175 1.00 58.31 139 HIS A CA 1
ATOM 1116 C C . HIS A 1 139 ? 9.980 -3.887 0.697 1.00 58.31 139 HIS A C 1
ATOM 1118 O O . HIS A 1 139 ? 9.215 -3.032 1.141 1.00 58.31 139 HIS A O 1
ATOM 1124 N N . ILE A 1 140 ? 9.640 -4.786 -0.216 1.00 57.78 140 ILE A N 1
ATOM 1125 C CA . ILE A 1 140 ? 8.391 -5.486 -0.005 1.00 57.78 140 ILE A CA 1
ATOM 1126 C C . ILE A 1 140 ? 8.790 -6.823 0.593 1.00 57.78 140 ILE A C 1
ATOM 1128 O O . ILE A 1 140 ? 9.325 -7.675 -0.118 1.00 57.78 140 ILE A O 1
ATOM 1132 N N . ASP A 1 141 ? 8.539 -6.999 1.883 1.00 52.66 141 ASP A N 1
ATOM 1133 C CA . ASP A 1 141 ? 8.407 -8.332 2.472 1.00 52.66 141 ASP A CA 1
ATOM 1134 C C . ASP A 1 141 ? 7.026 -8.873 2.107 1.00 52.66 141 ASP A C 1
ATOM 1136 O O . ASP A 1 141 ? 6.209 -9.243 2.928 1.00 52.66 141 ASP A O 1
ATOM 1140 N N . CYS A 1 142 ? 6.749 -8.851 0.810 1.00 51.31 142 CYS A N 1
ATOM 1141 C CA . CYS A 1 142 ? 5.565 -9.429 0.229 1.00 51.31 142 CYS A CA 1
ATOM 1142 C C . CYS A 1 142 ? 5.912 -10.903 0.066 1.00 51.31 142 CYS A C 1
ATOM 1144 O O . CYS A 1 142 ? 6.402 -11.343 -0.978 1.00 51.31 142 CYS A O 1
ATOM 1146 N N . GLU A 1 143 ? 5.656 -11.681 1.124 1.00 54.69 143 GLU A N 1
ATOM 1147 C CA . GLU A 1 143 ? 5.531 -13.143 1.021 1.00 54.69 143 GLU A CA 1
ATOM 1148 C C . GLU A 1 143 ? 4.517 -13.524 -0.080 1.00 54.69 143 GLU A C 1
ATOM 1150 O O . GLU A 1 143 ? 4.507 -14.647 -0.590 1.00 54.69 143 GLU A O 1
ATOM 1155 N N . THR A 1 144 ? 3.700 -12.555 -0.507 1.00 52.97 144 THR A N 1
ATOM 1156 C CA . THR A 1 144 ? 2.709 -12.656 -1.566 1.00 52.97 144 THR A CA 1
ATOM 1157 C C . THR A 1 144 ? 3.263 -12.525 -3.002 1.00 52.97 144 THR A C 1
ATOM 1159 O O . THR A 1 144 ? 2.552 -12.823 -3.962 1.00 52.97 144 THR A O 1
ATOM 1162 N N . ALA A 1 145 ? 4.546 -12.208 -3.214 1.00 56.16 145 ALA A N 1
ATOM 1163 C CA . ALA A 1 145 ? 5.176 -12.240 -4.537 1.00 56.16 145 ALA A CA 1
ATOM 1164 C C . ALA A 1 145 ? 5.904 -13.577 -4.738 1.00 56.16 145 ALA A C 1
ATOM 1166 O O . ALA A 1 145 ? 7.096 -13.699 -4.460 1.00 56.16 145 ALA A O 1
ATOM 1167 N N . ASP A 1 146 ? 5.214 -14.572 -5.306 1.00 54.44 146 ASP A N 1
ATOM 1168 C CA . ASP A 1 146 ? 5.743 -15.930 -5.567 1.00 54.44 146 ASP A CA 1
ATOM 1169 C C . ASP A 1 146 ? 7.066 -15.993 -6.375 1.00 54.44 146 ASP A C 1
ATOM 1171 O O . ASP A 1 146 ? 7.625 -17.075 -6.545 1.00 54.44 146 ASP A O 1
ATOM 1175 N N . ASN A 1 147 ? 7.586 -14.874 -6.900 1.00 50.72 147 ASN A N 1
ATOM 1176 C CA . ASN A 1 147 ? 8.794 -14.826 -7.736 1.00 50.72 147 ASN A CA 1
ATOM 1177 C C . ASN A 1 147 ? 9.867 -13.808 -7.297 1.00 50.72 147 ASN A C 1
ATOM 1179 O O . ASN A 1 147 ? 10.788 -13.527 -8.067 1.00 50.72 147 ASN A O 1
ATOM 1183 N N . GLY A 1 148 ? 9.825 -13.322 -6.056 1.00 55.34 148 GLY A N 1
ATOM 1184 C CA . GLY A 1 148 ? 10.892 -12.498 -5.482 1.00 55.34 148 GLY A CA 1
ATOM 1185 C C . GLY A 1 148 ? 10.610 -10.996 -5.482 1.00 55.34 148 GLY A C 1
ATOM 1186 O O . GLY A 1 148 ? 9.586 -10.528 -5.968 1.00 55.34 148 GLY A O 1
ATOM 1187 N N . ALA A 1 149 ? 11.536 -10.253 -4.872 1.00 65.31 149 ALA A N 1
ATOM 1188 C CA . ALA A 1 149 ? 11.391 -8.831 -4.585 1.00 65.31 149 ALA A CA 1
ATOM 1189 C C . ALA A 1 149 ? 11.148 -8.006 -5.862 1.00 65.31 149 ALA A C 1
ATOM 1191 O O . ALA A 1 149 ? 12.058 -7.847 -6.681 1.00 65.31 149 ALA A O 1
ATOM 1192 N N . PHE A 1 150 ? 9.940 -7.457 -6.008 1.00 79.94 150 PHE A N 1
ATOM 1193 C CA . PHE A 1 150 ? 9.655 -6.432 -7.007 1.00 79.94 150 PHE A CA 1
ATOM 1194 C C . PHE A 1 150 ? 10.246 -5.098 -6.550 1.00 79.94 150 PHE A C 1
ATOM 1196 O O . PHE A 1 150 ? 10.060 -4.675 -5.408 1.00 79.94 150 PHE A O 1
ATOM 1203 N N . GLU A 1 151 ? 10.932 -4.402 -7.451 1.00 86.31 151 GLU A N 1
ATOM 1204 C CA . GLU A 1 151 ? 11.507 -3.095 -7.155 1.00 86.31 151 GLU A CA 1
ATOM 1205 C C . GLU A 1 151 ? 10.642 -1.945 -7.668 1.00 86.31 151 GLU A C 1
ATOM 1207 O O . GLU A 1 151 ? 10.305 -1.918 -8.858 1.00 86.31 151 GLU A O 1
ATOM 1212 N N . PRO A 1 152 ? 10.376 -0.915 -6.843 1.00 88.38 152 PRO A N 1
ATOM 1213 C CA . PRO A 1 152 ? 9.743 0.294 -7.341 1.00 88.38 152 PRO A CA 1
ATOM 1214 C C . PRO A 1 152 ? 10.592 0.933 -8.438 1.00 88.38 152 PRO A C 1
ATOM 1216 O O . PRO A 1 152 ? 11.826 0.961 -8.385 1.00 88.38 152 PRO A O 1
ATOM 1219 N N . TYR A 1 153 ? 9.919 1.484 -9.442 1.00 89.00 153 TYR A N 1
ATOM 1220 C CA . TYR A 1 153 ? 10.589 1.974 -10.629 1.00 89.00 153 TYR A CA 1
ATOM 1221 C C . TYR A 1 153 ? 11.412 3.244 -10.367 1.00 89.00 153 TYR A C 1
ATOM 1223 O O . TYR A 1 153 ? 10.976 4.183 -9.688 1.00 89.00 153 TYR A O 1
ATOM 1231 N N . TYR A 1 154 ? 12.594 3.315 -10.978 1.00 90.25 154 TYR A N 1
ATOM 1232 C CA . TYR A 1 154 ? 13.516 4.449 -10.888 1.00 90.25 154 TYR A CA 1
ATOM 1233 C C . TYR A 1 154 ? 14.142 4.792 -12.245 1.00 90.25 154 TYR A C 1
ATOM 1235 O O . TYR A 1 154 ? 14.297 3.940 -13.107 1.00 90.25 154 TYR A O 1
ATOM 1243 N N . MET A 1 155 ? 14.516 6.056 -12.443 1.00 88.69 155 MET A N 1
ATOM 1244 C CA . MET A 1 155 ? 15.096 6.579 -13.688 1.00 88.69 155 MET A CA 1
ATOM 1245 C C . MET A 1 155 ? 16.625 6.539 -13.745 1.00 88.69 155 MET A C 1
ATOM 1247 O O . MET A 1 155 ? 17.188 6.601 -14.829 1.00 88.69 155 MET A O 1
ATOM 1251 N N . ALA A 1 156 ? 17.313 6.559 -12.601 1.00 87.44 156 ALA A N 1
ATOM 1252 C CA . ALA A 1 156 ? 18.776 6.505 -12.551 1.00 87.44 156 ALA A CA 1
ATOM 1253 C C . ALA A 1 156 ? 19.277 6.090 -11.163 1.00 87.44 156 ALA A C 1
ATOM 1255 O O . ALA A 1 156 ? 18.564 6.244 -10.169 1.00 87.44 156 ALA A O 1
ATOM 1256 N N . GLY A 1 157 ? 20.532 5.640 -11.105 1.00 87.75 157 GLY A N 1
ATOM 1257 C CA . GLY A 1 157 ? 21.189 5.167 -9.886 1.00 87.75 157 GLY A CA 1
ATOM 1258 C C . GLY A 1 157 ? 21.001 3.667 -9.658 1.00 87.75 157 GLY A C 1
ATOM 1259 O O . GLY A 1 157 ? 20.400 2.972 -10.476 1.00 87.75 157 GLY A O 1
ATOM 1260 N N . ASN A 1 158 ? 21.548 3.163 -8.550 1.00 85.19 158 ASN A N 1
ATOM 1261 C CA . ASN A 1 158 ? 21.271 1.811 -8.078 1.00 85.19 158 ASN A CA 1
ATOM 1262 C C . ASN A 1 158 ? 20.806 1.883 -6.620 1.00 85.19 158 ASN A C 1
ATOM 1264 O O . ASN A 1 158 ? 21.619 2.146 -5.728 1.00 85.19 158 ASN A O 1
ATOM 1268 N N . PRO A 1 159 ? 19.524 1.629 -6.366 1.00 83.25 159 PRO A N 1
ATOM 1269 C CA . PRO A 1 159 ? 18.980 1.724 -5.026 1.00 83.25 159 PRO A CA 1
ATOM 1270 C C . PRO A 1 159 ? 19.546 0.751 -4.003 1.00 83.25 159 PRO A C 1
ATOM 1272 O O . PRO A 1 159 ? 19.575 1.073 -2.816 1.00 83.25 159 PRO A O 1
ATOM 1275 N N . ARG A 1 160 ? 20.004 -0.419 -4.453 1.00 82.62 160 ARG A N 1
ATOM 1276 C CA . ARG A 1 160 ? 20.641 -1.414 -3.586 1.00 82.62 160 ARG A CA 1
ATOM 1277 C C . ARG A 1 160 ? 22.031 -0.972 -3.130 1.00 82.62 160 ARG A C 1
ATOM 1279 O O . ARG A 1 160 ? 22.546 -1.510 -2.159 1.00 82.62 160 ARG A O 1
ATOM 1286 N N . LEU A 1 161 ? 22.648 -0.025 -3.842 1.00 84.75 161 LEU A N 1
ATOM 1287 C CA . LEU A 1 161 ? 23.991 0.476 -3.545 1.00 84.75 161 LEU A CA 1
ATOM 1288 C C . LEU A 1 161 ? 23.958 1.815 -2.807 1.00 84.75 161 LEU A C 1
ATOM 1290 O O . LEU A 1 161 ? 24.649 1.972 -1.806 1.00 84.75 161 LEU A O 1
ATOM 1294 N N . ASP A 1 162 ? 23.173 2.779 -3.294 1.00 84.44 162 ASP A N 1
ATOM 1295 C CA . ASP A 1 162 ? 23.060 4.100 -2.672 1.00 84.44 162 ASP A CA 1
ATOM 1296 C C . ASP A 1 162 ? 21.693 4.739 -2.944 1.00 84.44 162 ASP A C 1
ATOM 1298 O O . ASP A 1 162 ? 21.468 5.367 -3.982 1.00 84.44 162 ASP A O 1
ATOM 1302 N N . ARG A 1 163 ? 20.788 4.640 -1.961 1.00 80.38 163 ARG A N 1
ATOM 1303 C CA . ARG A 1 163 ? 19.438 5.226 -2.028 1.00 80.38 163 ARG A CA 1
ATOM 1304 C C . ARG A 1 163 ? 19.444 6.746 -2.215 1.00 80.38 163 ARG A C 1
ATOM 1306 O O . ARG A 1 163 ? 18.490 7.273 -2.779 1.00 80.38 163 ARG A O 1
ATOM 1313 N N . LYS A 1 164 ? 20.492 7.461 -1.787 1.00 83.25 164 LYS A N 1
ATOM 1314 C CA . LYS A 1 164 ? 20.553 8.933 -1.889 1.00 83.25 164 LYS A CA 1
ATOM 1315 C C . LYS A 1 164 ? 20.800 9.415 -3.314 1.00 83.25 164 LYS A C 1
ATOM 1317 O O . LYS A 1 164 ? 20.486 10.558 -3.630 1.00 83.25 164 LYS A O 1
ATOM 1322 N N . GLN A 1 165 ? 21.366 8.560 -4.161 1.00 86.81 165 GLN A N 1
ATOM 1323 C CA . GLN A 1 165 ? 21.656 8.873 -5.560 1.00 86.81 165 GLN A CA 1
ATOM 1324 C C . GLN A 1 165 ? 20.571 8.375 -6.518 1.00 86.81 165 GLN A C 1
ATOM 1326 O O . GLN A 1 165 ? 20.661 8.611 -7.725 1.00 86.81 165 GLN A O 1
ATOM 1331 N N . VAL A 1 166 ? 19.545 7.688 -6.009 1.00 89.00 166 VAL A N 1
ATOM 1332 C CA . VAL A 1 166 ? 18.465 7.172 -6.847 1.00 89.00 166 VAL A CA 1
ATOM 1333 C C . VAL A 1 166 ? 17.603 8.323 -7.323 1.00 89.00 166 VAL A C 1
ATOM 1335 O O . VAL A 1 166 ? 17.000 9.060 -6.542 1.00 89.00 166 VAL A O 1
ATOM 1338 N N . LYS A 1 167 ? 17.487 8.439 -8.641 1.00 90.38 167 LYS A N 1
ATOM 1339 C CA . LYS A 1 167 ? 16.498 9.307 -9.259 1.00 90.38 167 LYS A CA 1
ATOM 1340 C C . LYS A 1 167 ? 15.228 8.499 -9.458 1.00 90.38 167 LYS A C 1
ATOM 1342 O O . LYS A 1 167 ? 15.081 7.815 -10.464 1.00 90.38 167 LYS A O 1
ATOM 1347 N N . TRP A 1 168 ? 14.317 8.568 -8.503 1.00 89.31 168 TRP A N 1
ATOM 1348 C CA . TRP A 1 168 ? 13.059 7.830 -8.554 1.00 89.31 168 TRP A CA 1
ATOM 1349 C C . TRP A 1 168 ? 12.163 8.248 -9.716 1.00 89.31 168 TRP A C 1
ATOM 1351 O O . TRP A 1 168 ? 12.149 9.419 -10.108 1.00 89.31 168 TRP A O 1
ATOM 1361 N N . TYR A 1 169 ? 11.395 7.303 -10.261 1.00 86.75 169 TYR A N 1
ATOM 1362 C CA . TYR A 1 169 ? 10.349 7.642 -11.214 1.00 86.75 169 TYR A CA 1
ATOM 1363 C C . TYR A 1 169 ? 9.202 8.297 -10.441 1.00 86.75 169 TYR A C 1
ATOM 1365 O O . TYR A 1 169 ? 8.688 7.712 -9.496 1.00 86.75 169 TYR A O 1
ATOM 1373 N N . LYS A 1 170 ? 8.847 9.536 -10.810 1.00 86.88 170 LYS A N 1
ATOM 1374 C CA . LYS A 1 170 ? 7.835 10.361 -10.120 1.00 86.88 170 LYS A CA 1
ATOM 1375 C C . LYS A 1 170 ? 8.070 10.428 -8.589 1.00 86.88 170 LYS A C 1
ATOM 1377 O O . LYS A 1 170 ? 7.231 9.983 -7.815 1.00 86.88 170 LYS A O 1
ATOM 1382 N N . PRO A 1 171 ? 9.169 11.053 -8.125 1.00 86.94 171 PRO A N 1
ATOM 1383 C CA . PRO A 1 171 ? 9.615 11.001 -6.724 1.00 86.94 171 PRO A CA 1
ATOM 1384 C C . PRO A 1 171 ? 8.642 11.599 -5.695 1.00 86.94 171 PRO A C 1
ATOM 1386 O O . PRO A 1 171 ? 8.852 11.414 -4.511 1.00 86.94 171 PRO A O 1
ATOM 1389 N N . LEU A 1 172 ? 7.612 12.339 -6.110 1.00 86.31 172 LEU A N 1
ATOM 1390 C CA . LEU A 1 172 ? 6.621 12.964 -5.221 1.00 86.31 172 LEU A CA 1
ATOM 1391 C C . LEU A 1 172 ? 5.251 12.276 -5.334 1.00 86.31 172 LEU A C 1
ATOM 1393 O O . LEU A 1 172 ? 4.221 12.941 -5.306 1.00 86.31 172 LEU A O 1
ATOM 1397 N N . SER A 1 173 ? 5.236 10.974 -5.610 1.00 87.25 173 SER A N 1
ATOM 1398 C CA . SER A 1 173 ? 4.025 10.246 -5.996 1.00 87.25 173 SER A CA 1
ATOM 1399 C C . SER A 1 173 ? 3.965 8.857 -5.365 1.00 87.25 173 SER A C 1
ATOM 1401 O O . SER A 1 173 ? 4.822 8.486 -4.563 1.00 87.25 173 SER A O 1
ATOM 1403 N N . MET A 1 174 ? 2.983 8.065 -5.781 1.00 89.69 174 MET A N 1
ATOM 1404 C CA . MET A 1 174 ? 2.918 6.632 -5.509 1.00 89.69 174 MET A CA 1
ATOM 1405 C C . MET A 1 174 ? 3.032 5.814 -6.800 1.00 89.69 174 MET A C 1
ATOM 1407 O O . MET A 1 174 ? 2.727 6.312 -7.889 1.00 89.69 174 MET A O 1
ATOM 1411 N N . GLN A 1 175 ? 3.411 4.546 -6.666 1.00 89.69 175 GLN A N 1
ATOM 1412 C CA . GLN A 1 175 ? 3.323 3.560 -7.742 1.00 89.69 175 GLN A CA 1
ATOM 1413 C C . GLN A 1 175 ? 2.324 2.481 -7.337 1.00 89.69 175 GLN A C 1
ATOM 1415 O O . GLN A 1 175 ? 2.406 1.967 -6.225 1.00 89.69 175 GLN A O 1
ATOM 1420 N N . ILE A 1 176 ? 1.393 2.156 -8.234 1.00 90.69 176 ILE A N 1
ATOM 1421 C CA . ILE A 1 176 ? 0.490 1.010 -8.089 1.00 90.69 176 ILE A CA 1
ATOM 1422 C C . ILE A 1 176 ? 0.775 0.058 -9.243 1.00 90.69 176 ILE A C 1
ATOM 1424 O O . ILE A 1 176 ? 0.701 0.468 -10.407 1.00 90.69 176 ILE A O 1
ATOM 1428 N N . ILE A 1 177 ? 1.124 -1.185 -8.921 1.00 90.00 177 ILE A N 1
ATOM 1429 C CA . ILE A 1 177 ? 1.586 -2.182 -9.888 1.00 90.00 177 ILE A CA 1
ATOM 1430 C C . ILE A 1 177 ? 0.626 -3.365 -9.916 1.00 90.00 177 ILE A C 1
ATOM 1432 O O . ILE A 1 177 ? 0.390 -4.001 -8.894 1.00 90.00 177 ILE A O 1
ATOM 1436 N N . SER A 1 178 ? 0.111 -3.683 -11.099 1.00 91.62 178 SER A N 1
ATOM 1437 C CA . SER A 1 178 ? -0.599 -4.931 -11.378 1.00 91.62 178 SER A CA 1
ATOM 1438 C C . SER A 1 178 ? 0.382 -6.054 -11.744 1.00 91.62 178 SER A C 1
ATOM 1440 O O . SER A 1 178 ? 1.341 -5.777 -12.478 1.00 91.62 178 SER A O 1
ATOM 1442 N N . PRO A 1 179 ? 0.113 -7.317 -11.357 1.00 88.75 179 PRO A N 1
ATOM 1443 C CA . PRO A 1 179 ? 0.829 -8.490 -11.864 1.00 88.75 179 PRO A CA 1
ATOM 1444 C C . PRO A 1 179 ? 0.480 -8.839 -13.322 1.00 88.75 179 PRO A C 1
ATOM 1446 O O . PRO A 1 179 ? 0.885 -9.880 -13.818 1.00 88.75 179 PRO A O 1
ATOM 1449 N N . GLY A 1 180 ? -0.336 -8.042 -14.016 1.00 90.25 180 GLY A N 1
ATOM 1450 C CA . GLY A 1 180 ? -0.653 -8.304 -15.416 1.00 90.25 180 GLY A CA 1
ATOM 1451 C C . GLY A 1 180 ? -1.484 -9.571 -15.637 1.00 90.25 180 GLY A C 1
ATOM 1452 O O . GLY A 1 180 ? -2.146 -10.088 -14.735 1.00 90.25 180 GLY A O 1
ATOM 1453 N N . LYS A 1 181 ? -1.506 -10.045 -16.885 1.00 90.25 181 LYS A N 1
ATOM 1454 C CA . LYS A 1 181 ? -2.380 -11.130 -17.351 1.00 90.25 181 LYS A CA 1
ATOM 1455 C C . LYS A 1 181 ? -1.810 -12.509 -17.044 1.00 90.25 181 LYS A C 1
ATOM 1457 O O . LYS A 1 181 ? -2.577 -13.459 -16.903 1.00 90.25 181 LYS A O 1
ATOM 1462 N N . ASP A 1 182 ? -0.491 -12.643 -17.007 1.00 88.31 182 ASP A N 1
ATOM 1463 C CA . ASP A 1 182 ? 0.154 -13.894 -16.609 1.00 88.31 182 ASP A CA 1
ATOM 1464 C C . ASP A 1 182 ? 0.164 -14.104 -15.085 1.00 88.31 182 ASP A C 1
ATOM 1466 O O . ASP A 1 182 ? 0.541 -15.182 -14.612 1.00 88.31 182 ASP A O 1
ATOM 1470 N N . GLY A 1 183 ? -0.303 -13.092 -14.350 1.00 88.25 183 GLY A N 1
ATOM 1471 C CA . GLY A 1 183 ? -0.418 -13.091 -12.909 1.00 88.25 183 GLY A CA 1
ATOM 1472 C C . GLY A 1 183 ? 0.933 -13.027 -12.220 1.00 88.25 183 GLY A C 1
ATOM 1473 O O . GLY A 1 183 ? 1.053 -13.542 -11.116 1.00 88.25 183 GLY A O 1
ATOM 1474 N N . LYS A 1 184 ? 1.968 -12.456 -12.836 1.00 86.88 184 LYS A N 1
ATOM 1475 C CA . LYS A 1 184 ? 3.304 -12.347 -12.253 1.00 86.88 184 LYS A CA 1
ATOM 1476 C C . LYS A 1 184 ? 3.784 -10.912 -12.273 1.00 86.88 184 LYS A C 1
ATOM 1478 O O . LYS A 1 184 ? 3.592 -10.166 -13.221 1.00 86.88 184 LYS A O 1
ATOM 1483 N N . TYR A 1 185 ? 4.480 -10.525 -11.215 1.00 85.62 185 TYR A N 1
ATOM 1484 C CA . TYR A 1 185 ? 5.244 -9.296 -11.287 1.00 85.62 185 TYR A CA 1
ATOM 1485 C C . TYR A 1 185 ? 6.554 -9.540 -12.037 1.00 85.62 185 TYR A C 1
ATOM 1487 O O . TYR A 1 185 ? 7.196 -10.575 -11.845 1.00 85.62 185 TYR A O 1
ATOM 1495 N N . GLY A 1 186 ? 6.967 -8.560 -12.838 1.00 83.94 186 GLY A N 1
ATOM 1496 C CA . GLY A 1 186 ? 8.346 -8.445 -13.296 1.00 83.94 186 GLY A CA 1
ATOM 1497 C C . GLY A 1 186 ? 9.347 -8.201 -12.159 1.00 83.94 186 GLY A C 1
ATOM 1498 O O . GLY A 1 186 ? 9.028 -8.297 -10.978 1.00 83.94 186 GLY A O 1
ATOM 1499 N N . ALA A 1 187 ? 10.573 -7.812 -12.501 1.00 83.88 187 ALA A N 1
ATOM 1500 C CA . ALA A 1 187 ? 11.569 -7.381 -11.518 1.00 83.88 187 ALA A CA 1
ATOM 1501 C C . ALA A 1 187 ? 11.385 -5.909 -11.104 1.00 83.88 187 ALA A C 1
ATOM 1503 O O . ALA A 1 187 ? 11.810 -5.507 -10.021 1.00 83.88 187 ALA A O 1
ATOM 1504 N N . GLY A 1 188 ? 10.770 -5.098 -11.967 1.00 85.00 188 GLY A N 1
ATOM 1505 C CA . GLY A 1 188 ? 10.590 -3.668 -11.745 1.00 85.00 188 GLY A CA 1
ATOM 1506 C C . GLY A 1 188 ? 11.859 -2.864 -12.061 1.00 85.00 188 GLY A C 1
ATOM 1507 O O . GLY A 1 188 ? 12.536 -3.089 -13.070 1.00 85.00 188 GLY A O 1
ATOM 1508 N N . GLY A 1 189 ? 12.179 -1.881 -11.219 1.00 87.00 189 GLY A N 1
ATOM 1509 C CA . GLY A 1 189 ? 13.491 -1.224 -11.214 1.00 87.00 189 GLY A CA 1
ATOM 1510 C C . GLY A 1 189 ? 13.727 -0.177 -12.314 1.00 87.00 189 GLY A C 1
ATOM 1511 O O . GLY A 1 189 ? 12.972 0.786 -12.455 1.00 87.00 189 GLY A O 1
ATOM 1512 N N . HIS A 1 190 ? 14.836 -0.272 -13.055 1.00 87.25 190 HIS A N 1
ATOM 1513 C CA . HIS A 1 190 ? 15.256 0.811 -13.953 1.00 87.25 190 HIS A CA 1
ATOM 1514 C C . HIS A 1 190 ? 14.290 1.013 -15.140 1.00 87.25 190 HIS A C 1
ATOM 1516 O O . HIS A 1 190 ? 14.181 0.174 -16.044 1.00 87.25 190 HIS A O 1
ATOM 1522 N N . LEU A 1 191 ? 13.636 2.176 -15.164 1.00 84.56 191 LEU A N 1
ATOM 1523 C CA . LEU A 1 191 ? 12.929 2.737 -16.311 1.00 84.56 191 LEU A CA 1
ATOM 1524 C C . LEU A 1 191 ? 13.844 3.752 -17.002 1.00 84.56 191 LEU A C 1
ATOM 1526 O O . LEU A 1 191 ? 14.008 4.861 -16.486 1.00 84.56 191 LEU A O 1
ATOM 1530 N N . PRO A 1 192 ? 14.429 3.412 -18.164 1.00 76.81 192 PRO A N 1
ATOM 1531 C CA . PRO A 1 192 ? 15.202 4.375 -18.919 1.00 76.81 192 PRO A CA 1
ATOM 1532 C C . PRO A 1 192 ? 14.293 5.529 -19.390 1.00 76.81 192 PRO A C 1
ATOM 1534 O O . PRO A 1 192 ? 13.064 5.385 -19.434 1.00 76.81 192 PRO A O 1
ATOM 1537 N N . PRO A 1 193 ? 14.874 6.690 -19.734 1.00 75.69 193 PRO A N 1
ATOM 1538 C CA . PRO A 1 193 ? 14.134 7.817 -20.292 1.00 75.69 193 PRO A CA 1
ATOM 1539 C C . PRO A 1 193 ? 13.273 7.411 -21.498 1.00 75.69 193 PRO A C 1
ATOM 1541 O O . PRO A 1 193 ? 13.629 6.504 -22.240 1.00 75.69 193 PRO A O 1
ATOM 1544 N N . GLU A 1 194 ? 12.185 8.144 -21.749 1.00 70.00 194 GLU A N 1
ATOM 1545 C CA . GLU A 1 194 ? 11.187 7.851 -22.801 1.00 70.00 194 GLU A CA 1
ATOM 1546 C C . GLU A 1 194 ? 11.778 7.689 -24.219 1.00 70.00 194 GLU A C 1
ATOM 1548 O O . GLU A 1 194 ? 11.192 7.028 -25.071 1.00 70.00 194 GLU A O 1
ATOM 1553 N N . ASN A 1 195 ? 12.970 8.243 -24.460 1.00 73.56 195 ASN A N 1
ATOM 1554 C CA . ASN A 1 195 ? 13.666 8.190 -25.748 1.00 73.56 195 ASN A CA 1
ATOM 1555 C C . ASN A 1 195 ? 14.716 7.072 -25.853 1.00 73.56 195 ASN A C 1
ATOM 1557 O O . ASN A 1 195 ? 15.394 6.966 -26.876 1.00 73.56 195 ASN A O 1
ATOM 1561 N N . GLU A 1 196 ? 14.886 6.257 -24.815 1.00 74.31 196 GLU A N 1
ATOM 1562 C CA . GLU A 1 196 ? 15.827 5.144 -24.808 1.00 74.31 196 GLU A CA 1
ATOM 1563 C C . GLU A 1 196 ? 15.079 3.810 -24.947 1.00 74.31 196 GLU A C 1
ATOM 1565 O O . GLU A 1 196 ? 14.107 3.557 -24.231 1.00 74.31 196 GLU A O 1
ATOM 1570 N N . PRO A 1 197 ? 15.509 2.922 -25.862 1.00 69.56 197 PRO A N 1
ATOM 1571 C CA . PRO A 1 197 ? 14.853 1.637 -26.042 1.00 69.56 197 PRO A CA 1
ATOM 1572 C C . PRO A 1 197 ? 15.010 0.776 -24.783 1.00 69.56 197 PRO A C 1
ATOM 1574 O O . PRO A 1 197 ? 16.087 0.250 -24.496 1.00 69.56 197 PRO A O 1
ATOM 1577 N N . ARG A 1 198 ? 13.912 0.581 -24.045 1.00 72.25 198 ARG A N 1
ATOM 1578 C CA . ARG A 1 198 ? 13.852 -0.393 -22.951 1.00 72.25 198 ARG A CA 1
ATOM 1579 C C . ARG A 1 198 ? 13.625 -1.784 -23.528 1.00 72.25 198 ARG A C 1
ATOM 1581 O O . ARG A 1 198 ? 12.585 -2.059 -24.125 1.00 72.25 198 ARG A O 1
ATOM 1588 N N . THR A 1 199 ? 14.564 -2.696 -23.290 1.00 75.69 199 THR A N 1
ATOM 1589 C CA . THR A 1 199 ? 14.258 -4.125 -23.418 1.00 75.69 199 THR A CA 1
ATOM 1590 C C . THR A 1 199 ? 13.514 -4.537 -22.158 1.00 75.69 199 THR A C 1
ATOM 1592 O O . THR A 1 199 ? 14.138 -4.800 -21.136 1.00 75.69 199 THR A O 1
ATOM 1595 N N . VAL A 1 200 ? 12.182 -4.528 -22.210 1.00 73.12 200 VAL A N 1
ATOM 1596 C CA . VAL A 1 200 ? 11.352 -5.024 -21.105 1.00 73.12 200 VAL A CA 1
ATOM 1597 C C . VAL A 1 200 ? 11.448 -6.555 -21.093 1.00 73.12 200 VAL A C 1
ATOM 1599 O O . VAL A 1 200 ? 11.144 -7.173 -22.136 1.00 73.12 200 VAL A O 1
ATOM 1602 N N . PRO A 1 201 ? 11.890 -7.169 -19.974 1.00 77.19 201 PRO A N 1
ATOM 1603 C CA . PRO A 1 201 ? 11.812 -8.614 -19.776 1.00 77.19 201 PRO A CA 1
ATOM 1604 C C . PRO A 1 201 ? 10.414 -9.126 -20.122 1.00 77.19 201 PRO A C 1
ATOM 1606 O O . PRO A 1 201 ? 9.430 -8.402 -19.997 1.00 77.19 201 PRO A O 1
ATOM 1609 N N . LYS A 1 202 ? 10.316 -10.337 -20.674 1.00 77.25 202 LYS A N 1
ATOM 1610 C CA . LYS A 1 202 ? 9.055 -10.837 -21.252 1.00 77.25 202 LYS A CA 1
ATOM 1611 C C . LYS A 1 202 ? 7.911 -10.840 -20.226 1.00 77.25 202 LYS A C 1
ATOM 1613 O O . LYS A 1 202 ? 6.780 -10.578 -20.612 1.00 77.25 202 LYS A O 1
ATOM 1618 N N . ASP A 1 203 ? 8.270 -11.123 -18.988 1.00 75.56 203 ASP A N 1
ATOM 1619 C CA . ASP A 1 203 ? 7.494 -11.179 -17.754 1.00 75.56 203 ASP A CA 1
ATOM 1620 C C . ASP A 1 203 ? 7.087 -9.814 -17.181 1.00 75.56 203 ASP A C 1
ATOM 1622 O O . ASP A 1 203 ? 6.233 -9.796 -16.317 1.00 75.56 203 ASP A O 1
ATOM 1626 N N . GLU A 1 204 ? 7.630 -8.677 -17.649 1.00 78.00 204 GLU A N 1
ATOM 1627 C CA . GLU A 1 204 ? 7.106 -7.352 -17.242 1.00 78.00 204 GLU A CA 1
ATOM 1628 C C . GLU A 1 204 ? 6.306 -6.632 -18.328 1.00 78.00 204 GLU A C 1
ATOM 1630 O O . GLU A 1 204 ? 5.896 -5.482 -18.160 1.00 78.00 204 GLU A O 1
ATOM 1635 N N . ARG A 1 205 ? 6.121 -7.260 -19.493 1.00 81.06 205 ARG A N 1
ATOM 1636 C CA . ARG A 1 205 ? 5.472 -6.592 -20.633 1.00 81.06 205 ARG A CA 1
ATOM 1637 C C . ARG A 1 205 ? 3.990 -6.346 -20.406 1.00 81.06 205 ARG A C 1
ATOM 1639 O O . ARG A 1 205 ? 3.433 -5.474 -21.070 1.00 81.06 205 ARG A O 1
ATOM 1646 N N . ASP A 1 206 ? 3.366 -7.127 -19.538 1.00 77.00 206 ASP A N 1
ATOM 1647 C CA . ASP A 1 206 ? 1.959 -7.029 -19.179 1.00 77.00 206 ASP A CA 1
ATOM 1648 C C . ASP A 1 206 ? 1.722 -6.480 -17.768 1.00 77.00 206 ASP A C 1
ATOM 1650 O O . ASP A 1 206 ? 0.563 -6.251 -17.425 1.00 77.00 206 ASP A O 1
ATOM 1654 N N . ASN A 1 207 ? 2.774 -6.168 -16.996 1.00 79.88 207 ASN A N 1
ATOM 1655 C CA . ASN A 1 207 ? 2.636 -5.349 -15.793 1.00 79.88 207 ASN A CA 1
ATOM 1656 C C . ASN A 1 207 ? 1.977 -4.015 -16.155 1.00 79.88 207 ASN A C 1
ATOM 1658 O O . ASN A 1 207 ? 2.488 -3.234 -16.964 1.00 79.88 207 ASN A O 1
ATOM 1662 N N . ILE A 1 208 ? 0.843 -3.733 -15.518 1.00 75.56 208 ILE A N 1
ATOM 1663 C CA . ILE A 1 208 ? 0.172 -2.441 -15.637 1.00 75.56 208 ILE A CA 1
ATOM 1664 C C . ILE A 1 208 ? 0.627 -1.586 -14.464 1.00 75.56 208 ILE A C 1
ATOM 1666 O O . ILE A 1 208 ? 0.336 -1.895 -13.311 1.00 75.56 208 ILE A O 1
ATOM 1670 N N . THR A 1 209 ? 1.315 -0.493 -14.771 1.00 73.38 209 THR A N 1
ATOM 1671 C CA . THR A 1 209 ? 1.801 0.448 -13.763 1.00 73.38 209 THR A CA 1
ATOM 1672 C C . THR A 1 209 ? 1.047 1.759 -13.869 1.00 73.38 209 THR A C 1
ATOM 1674 O O . THR A 1 209 ? 1.015 2.378 -14.935 1.00 73.38 209 THR A O 1
ATOM 1677 N N . ASN A 1 210 ? 0.472 2.213 -12.757 1.00 73.75 210 ASN A N 1
ATOM 1678 C CA . ASN A 1 210 ? -0.112 3.542 -12.658 1.00 73.75 210 ASN A CA 1
ATOM 1679 C C . ASN A 1 210 ? 0.742 4.437 -11.754 1.00 73.75 210 ASN A C 1
ATOM 1681 O O . ASN A 1 210 ? 1.102 4.063 -10.636 1.00 73.75 210 ASN A O 1
ATOM 1685 N N . PHE A 1 211 ? 1.032 5.639 -12.250 1.00 66.75 211 PHE A N 1
ATOM 1686 C CA . PHE A 1 211 ? 1.736 6.686 -11.524 1.00 66.75 211 PHE A CA 1
ATOM 1687 C C . PHE A 1 211 ? 0.769 7.840 -11.277 1.00 66.75 211 PHE A C 1
ATOM 1689 O O . PHE A 1 211 ? 0.468 8.618 -12.186 1.00 66.75 211 PHE A O 1
ATOM 1696 N N . SER A 1 212 ? 0.288 7.966 -10.044 1.00 69.62 212 SER A N 1
ATOM 1697 C CA . SER A 1 212 ? -0.651 9.025 -9.674 1.00 69.62 212 SER A CA 1
ATOM 1698 C C . SER A 1 212 ? 0.053 10.121 -8.886 1.00 69.62 212 SER A C 1
ATOM 1700 O O . SER A 1 212 ? 0.704 9.841 -7.888 1.00 69.62 212 SER A O 1
ATOM 1702 N N . VAL A 1 213 ? -0.116 11.379 -9.309 1.00 57.97 213 VAL A N 1
ATOM 1703 C CA . VAL A 1 213 ? 0.322 12.576 -8.557 1.00 57.97 213 VAL A CA 1
ATOM 1704 C C . VAL A 1 213 ? -0.602 12.919 -7.380 1.00 57.97 213 VAL A C 1
ATOM 1706 O O . VAL A 1 213 ? -0.348 13.887 -6.668 1.00 57.97 213 VAL A O 1
ATOM 1709 N N . GLY A 1 214 ? -1.695 12.171 -7.196 1.00 59.38 214 GLY A N 1
ATOM 1710 C CA . GLY A 1 214 ? -2.556 12.301 -6.023 1.00 59.38 214 GLY A CA 1
ATOM 1711 C C . GLY A 1 214 ? -1.917 11.699 -4.771 1.00 59.38 214 GLY A C 1
ATOM 1712 O O . GLY A 1 214 ? -0.907 11.005 -4.850 1.00 59.38 214 GLY A O 1
ATOM 1713 N N . ARG A 1 215 ? -2.540 11.933 -3.615 1.00 66.06 215 ARG A N 1
ATOM 1714 C CA . ARG A 1 215 ? -2.200 11.284 -2.344 1.00 66.06 215 ARG A CA 1
ATOM 1715 C C . ARG A 1 215 ? -3.376 10.398 -1.934 1.00 66.06 215 ARG A C 1
ATOM 1717 O O . ARG A 1 215 ? -4.515 10.854 -1.986 1.00 66.06 215 ARG A O 1
ATOM 1724 N N . ILE A 1 216 ? -3.103 9.140 -1.599 1.00 71.50 216 ILE A N 1
ATOM 1725 C CA . ILE A 1 216 ? -4.103 8.204 -1.049 1.00 71.50 216 ILE A CA 1
ATOM 1726 C C . ILE A 1 216 ? -3.894 8.065 0.467 1.00 71.50 216 ILE A C 1
ATOM 1728 O O . ILE A 1 216 ? -4.852 7.923 1.216 1.00 71.50 216 ILE A O 1
ATOM 1732 N N . GLU A 1 217 ? -2.652 8.223 0.926 1.00 68.56 217 GLU A N 1
ATOM 1733 C CA . GLU A 1 217 ? -2.318 8.427 2.335 1.00 68.56 217 GLU A CA 1
ATOM 1734 C C . GLU A 1 217 ? -2.887 9.763 2.832 1.00 68.56 217 GLU A C 1
ATOM 1736 O O . GLU A 1 217 ? -2.827 10.776 2.127 1.00 68.56 217 GLU A O 1
ATOM 1741 N N . ARG A 1 218 ? -3.414 9.795 4.054 1.00 60.31 218 ARG A N 1
ATOM 1742 C CA . ARG A 1 218 ? -3.895 11.039 4.670 1.00 60.31 218 ARG A CA 1
ATOM 1743 C C . ARG A 1 218 ? -2.795 11.856 5.319 1.00 60.31 218 ARG A C 1
ATOM 1745 O O . ARG A 1 218 ? -1.774 11.284 5.736 1.00 60.31 218 ARG A O 1
#

Secondary structure (DSSP, 8-state):
------HHHHHHHHHH-TTS----S---SS-SSS-SS----SSSSSS--S-----HHHHHHHHHHBSEETTEE-BEES-TT-TT--SS-EE--SS----GGGEE-SSSSSPPEEB-SSTT--SB-EEEE-GGGT---S----TT-TT--PEEEEEES-TTT-GGG-EESSTTSEEEE--TTTT----EEE---TTS-----GGGSS--EEEESS----

Foldseek 3Di:
DWQAEDVVVVVQLCVQQVQAPCPGGFDPVPPPPDGPDDDFDQLPPPDDDSYDDQFQQLVVCCLQQNGFDQLHRPAFAPPSRGRRDPDDHHDDSNDCPVPSVQWDDVVPPRRTGGADPAPPADAGKGKWDLVQQVGTDQDRPPPRQPPDGAGQEFADDDCVVDVVPTHHDLNRWMKIKHQFNVNHDDNHYHDYPPPDDDPGDPSHPRIDIDTDNDDSHD

pLDDT: mean 78.67, std 12.24, range [35.5, 93.38]

Sequence (218 aa):
MHSRIEQRTVDFFQRIWPQFPVLTCQVDENADGTVDRDWVDFNSNGKVDDELDLDGAECLVFFLGGISDHGSPIGFGRDPKNPFSRGEKREGPFFELTDKSRLIDRDRDGFPELIDTLDGQVNPYLYFSAYDGAGYSFHIDCETADNGAFEPYYMAGNPRLDRKQVKWYKPLSMQIISPGKDGKYGAGGHLPPENEPRTVPKDERDNITNFSVGRIER

Radius of gyration: 18.58 Å; chains: 1; bounding box: 44×29×63 Å